Protein AF-A0A8W8LRB5-F1 (afdb_monomer_lite)

Radius of gyration: 34.68 Å; chains: 1; bounding box: 62×45×110 Å

Organism: Magallana gigas (NCBI:txid29159)

pLDDT: mean 78.82, std 18.89, range [32.97, 95.56]

Structure (mmCIF, N/CA/C/O backbone):
data_AF-A0A8W8LRB5-F1
#
_entry.id   AF-A0A8W8LRB5-F1
#
loop_
_atom_site.group_PDB
_atom_site.id
_atom_site.type_symbol
_atom_site.label_atom_id
_atom_site.label_alt_id
_atom_site.label_comp_id
_atom_site.label_asym_id
_atom_site.label_entity_id
_atom_site.labe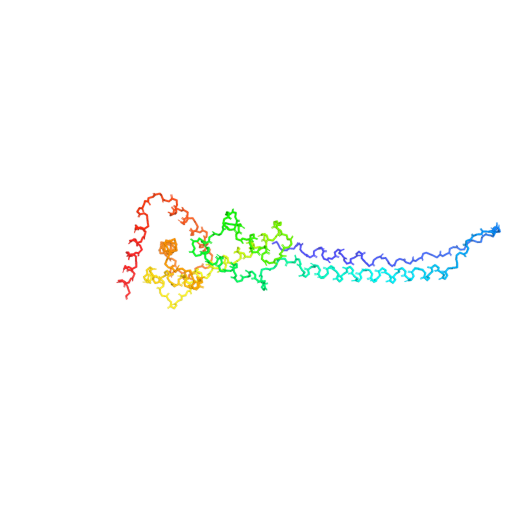l_seq_id
_atom_site.pdbx_PDB_ins_code
_atom_site.Cartn_x
_atom_site.Cartn_y
_atom_site.Cartn_z
_atom_site.occupancy
_atom_site.B_iso_or_equiv
_atom_site.auth_seq_id
_atom_site.auth_comp_id
_atom_site.auth_asym_id
_atom_site.auth_atom_id
_atom_site.pdbx_PDB_model_num
ATOM 1 N N . MET A 1 1 ? -19.473 21.436 -24.395 1.00 43.41 1 MET A N 1
ATOM 2 C CA . MET A 1 1 ? -18.496 22.031 -25.327 1.00 43.41 1 MET A CA 1
ATOM 3 C C . MET A 1 1 ? -17.701 20.884 -25.917 1.00 43.41 1 MET A C 1
ATOM 5 O O . MET A 1 1 ? -16.610 20.579 -25.467 1.00 43.41 1 MET A O 1
ATOM 9 N N . GLU A 1 2 ? -18.337 20.185 -26.848 1.00 44.69 2 GLU A N 1
ATOM 10 C CA . GLU A 1 2 ? -17.724 19.220 -27.755 1.00 44.69 2 GLU A CA 1
ATOM 11 C C . GLU A 1 2 ? -17.827 19.893 -29.119 1.00 44.69 2 GLU A C 1
ATOM 13 O O . GLU A 1 2 ? -18.948 20.187 -29.524 1.00 44.69 2 GLU A O 1
ATOM 18 N N . ASN A 1 3 ? -16.695 20.274 -29.716 1.00 42.50 3 ASN A N 1
ATOM 19 C CA . ASN A 1 3 ? -16.506 20.589 -31.142 1.00 42.50 3 ASN A CA 1
ATOM 20 C C . ASN A 1 3 ? -15.159 21.301 -31.324 1.00 42.50 3 ASN A C 1
ATOM 22 O O . ASN A 1 3 ? -15.134 22.488 -31.610 1.00 42.50 3 ASN A O 1
ATOM 26 N N . ASP A 1 4 ? -14.045 20.591 -31.131 1.00 43.41 4 ASP A N 1
ATOM 27 C CA . ASP A 1 4 ? -12.733 21.132 -31.540 1.00 43.41 4 ASP A CA 1
ATOM 28 C C . ASP A 1 4 ? -11.721 20.066 -31.992 1.00 43.41 4 ASP A C 1
ATOM 30 O O . ASP A 1 4 ? -10.558 20.361 -32.224 1.00 43.41 4 ASP A O 1
ATOM 34 N N . PHE A 1 5 ? -12.147 18.807 -32.166 1.00 40.06 5 PHE A N 1
ATOM 35 C CA . PHE A 1 5 ? -11.243 17.722 -32.584 1.00 40.06 5 PHE A CA 1
ATOM 36 C C . PHE A 1 5 ? -11.480 17.228 -34.022 1.00 40.06 5 PHE A C 1
ATOM 38 O O . PHE A 1 5 ? -10.804 16.316 -34.486 1.00 40.06 5 PHE A O 1
ATOM 45 N N . LEU A 1 6 ? -12.438 17.821 -34.743 1.00 42.53 6 LEU A N 1
ATOM 46 C CA . LEU A 1 6 ? -12.778 17.449 -36.125 1.00 42.53 6 LEU A CA 1
ATOM 47 C C . LEU A 1 6 ? -12.304 18.463 -37.181 1.00 42.53 6 LEU A C 1
ATOM 49 O O . LEU A 1 6 ? -12.386 18.157 -38.367 1.00 42.53 6 LEU A O 1
ATOM 53 N N . ALA A 1 7 ? -11.773 19.624 -36.783 1.00 46.00 7 ALA A N 1
ATOM 54 C CA . ALA A 1 7 ? -11.296 20.641 -37.726 1.00 46.00 7 ALA A CA 1
ATOM 55 C C . ALA A 1 7 ? -9.871 20.357 -38.252 1.00 46.00 7 ALA A C 1
ATOM 57 O O . ALA A 1 7 ? -9.619 20.509 -39.446 1.00 46.00 7 ALA A O 1
ATOM 58 N N . ASP A 1 8 ? -8.968 19.834 -37.417 1.00 42.78 8 ASP A N 1
ATOM 59 C CA . ASP A 1 8 ? -7.567 19.594 -37.818 1.00 42.78 8 ASP A CA 1
ATOM 60 C C . ASP A 1 8 ? -7.382 18.385 -38.748 1.00 42.78 8 ASP A C 1
ATOM 62 O O . ASP A 1 8 ? -6.397 18.292 -39.485 1.00 42.78 8 ASP A O 1
ATOM 66 N N . SER A 1 9 ? -8.345 17.459 -38.773 1.00 45.88 9 SER A N 1
ATOM 67 C CA . SER A 1 9 ? -8.258 16.269 -39.627 1.00 45.88 9 SER A CA 1
ATOM 68 C C . SER A 1 9 ? -8.674 16.522 -41.081 1.00 45.88 9 SER A C 1
ATOM 70 O O . SER A 1 9 ? -8.364 15.689 -41.933 1.00 45.88 9 SER A O 1
ATOM 72 N N . GLN A 1 10 ? -9.353 17.635 -41.386 1.00 41.84 10 GLN A N 1
ATOM 73 C CA . GLN A 1 10 ? -9.750 17.974 -42.761 1.00 41.84 10 GLN A CA 1
ATOM 74 C C . GLN A 1 10 ? -8.753 18.903 -43.469 1.00 41.84 10 GLN A C 1
ATOM 76 O O . GLN A 1 10 ? -8.678 18.884 -44.693 1.00 41.84 10 GLN A O 1
ATOM 81 N N . GLN A 1 11 ? -7.901 19.627 -42.735 1.00 44.03 11 GLN A N 1
ATOM 82 C CA . GLN A 1 11 ? -6.896 20.514 -43.341 1.00 44.03 11 GLN A CA 1
ATOM 83 C C . GLN A 1 11 ? -5.671 19.785 -43.920 1.00 44.03 11 GLN A C 1
ATOM 85 O O . GLN A 1 11 ? -4.991 20.316 -44.794 1.00 44.03 11 GLN A O 1
ATOM 90 N N . SER A 1 12 ? -5.393 18.550 -43.488 1.00 43.41 12 SER A N 1
ATOM 91 C CA . SER A 1 12 ? -4.209 17.802 -43.951 1.00 43.41 12 SER A CA 1
ATOM 92 C C . SER A 1 12 ? -4.434 16.975 -45.227 1.00 43.41 12 SER A C 1
ATOM 94 O O . SER A 1 12 ? -3.463 16.501 -45.814 1.00 43.41 12 SER A O 1
ATOM 96 N N . GLN A 1 13 ? -5.680 16.810 -45.694 1.00 44.12 13 GLN A N 1
ATOM 97 C CA . GLN A 1 13 ? -5.979 16.095 -46.948 1.00 44.12 13 GLN A CA 1
ATOM 98 C C . GLN A 1 13 ? -6.069 17.006 -48.185 1.00 44.12 13 GLN A C 1
ATOM 100 O O . GLN A 1 13 ? -5.888 16.522 -49.303 1.00 44.12 13 GLN A O 1
ATOM 105 N N . GLU A 1 14 ? -6.262 18.318 -48.020 1.00 44.06 14 GLU A N 1
ATOM 106 C CA . GLU A 1 14 ? -6.299 19.254 -49.157 1.00 44.06 14 GLU A CA 1
ATOM 107 C C . GLU A 1 14 ? -4.903 19.651 -49.670 1.00 44.06 14 GLU A C 1
ATOM 109 O O . GLU A 1 14 ? -4.749 19.983 -50.844 1.00 44.06 14 GLU A O 1
ATOM 114 N N . LEU A 1 15 ? -3.858 19.528 -48.844 1.00 41.97 15 LEU A N 1
ATOM 115 C CA . LEU A 1 15 ? -2.484 19.927 -49.191 1.00 41.97 15 LEU A CA 1
ATOM 116 C C . LEU A 1 15 ? -1.758 18.977 -50.161 1.00 41.97 15 LEU A C 1
ATOM 118 O O . LEU A 1 15 ? -0.736 19.357 -50.721 1.00 41.97 15 LEU A O 1
ATOM 122 N N . PHE A 1 16 ? -2.290 17.774 -50.405 1.00 43.28 16 PHE A N 1
ATOM 123 C CA . PHE A 1 16 ? -1.671 16.777 -51.295 1.00 43.28 16 PHE A CA 1
ATOM 124 C C . PHE A 1 16 ? -2.448 16.508 -52.594 1.00 43.28 16 PHE A C 1
ATOM 126 O O . PHE A 1 16 ? -2.050 15.641 -53.369 1.00 43.28 16 PHE A O 1
ATOM 133 N N . SER A 1 17 ? -3.521 17.258 -52.874 1.00 44.88 17 SER A N 1
ATOM 134 C CA . SER A 1 17 ? -4.357 17.046 -54.073 1.00 44.88 17 SER A CA 1
ATOM 135 C C . SER A 1 17 ? -4.262 18.160 -55.128 1.00 44.88 17 SER A C 1
ATOM 137 O O . SER A 1 17 ? -5.001 18.125 -56.109 1.00 44.88 17 SER A O 1
ATOM 139 N N . GLN A 1 18 ? -3.363 19.143 -54.973 1.00 44.12 18 GLN A N 1
ATOM 140 C CA . GLN A 1 18 ? -3.302 20.329 -55.850 1.00 44.12 18 GLN A CA 1
ATOM 141 C C . GLN A 1 18 ? -1.996 20.544 -56.637 1.00 44.12 18 GLN A C 1
ATOM 143 O O . GLN A 1 18 ? -1.785 21.624 -57.183 1.00 44.12 18 GLN A O 1
ATOM 148 N N . GLU A 1 19 ? -1.174 19.510 -56.817 1.00 43.25 19 GLU A N 1
ATOM 149 C CA . GLU A 1 19 ? -0.014 19.545 -57.729 1.00 43.25 19 GLU A CA 1
ATOM 150 C C . GLU A 1 19 ? -0.168 18.570 -58.905 1.00 43.25 19 GLU A C 1
ATOM 152 O O . GLU A 1 19 ? 0.703 17.779 -59.243 1.00 43.25 19 GLU A O 1
ATOM 157 N N . ALA A 1 20 ? -1.310 18.662 -59.584 1.00 46.75 20 ALA A N 1
ATOM 158 C CA . ALA A 1 20 ? -1.465 18.199 -60.959 1.00 46.75 20 ALA A CA 1
ATOM 159 C C . ALA A 1 20 ? -1.817 19.400 -61.848 1.00 46.75 20 ALA A C 1
ATOM 161 O O . ALA A 1 20 ? -2.889 19.463 -62.448 1.00 46.75 20 ALA A O 1
ATOM 162 N N . ARG A 1 21 ? -0.934 20.407 -61.900 1.00 38.75 21 ARG A N 1
ATOM 163 C CA . ARG A 1 21 ? -1.018 21.457 -62.924 1.00 38.75 21 ARG A CA 1
ATOM 164 C C . ARG A 1 21 ? -0.154 21.067 -64.113 1.00 38.75 21 ARG A C 1
ATOM 166 O O . ARG A 1 21 ? 1.056 20.905 -64.001 1.00 38.75 21 ARG A O 1
ATOM 173 N N . ALA A 1 22 ? -0.842 20.897 -65.237 1.00 42.91 22 ALA A N 1
ATOM 174 C CA . ALA A 1 22 ? -0.294 20.628 -66.552 1.00 42.91 22 ALA A CA 1
ATOM 175 C C . ALA A 1 22 ? 0.870 21.571 -66.895 1.00 42.91 22 ALA A C 1
ATOM 177 O O . ALA A 1 22 ? 0.793 22.784 -66.692 1.00 42.91 22 ALA A O 1
ATOM 178 N N . LEU A 1 23 ? 1.929 20.979 -67.445 1.00 42.28 23 LEU A N 1
ATOM 179 C CA . LEU A 1 23 ? 3.058 21.675 -68.055 1.00 42.28 23 LEU A CA 1
ATOM 180 C C . LEU A 1 23 ? 2.559 22.649 -69.144 1.00 42.28 23 LEU A C 1
ATOM 182 O O . LEU A 1 23 ? 1.720 22.252 -69.959 1.00 42.28 23 LEU A O 1
ATOM 186 N N . PRO A 1 24 ? 3.060 23.897 -69.208 1.00 45.00 24 PRO A N 1
ATOM 187 C CA . PRO A 1 24 ? 2.764 24.798 -70.318 1.00 45.00 24 PRO A CA 1
ATOM 188 C C . PRO A 1 24 ? 3.442 24.310 -71.616 1.00 45.00 24 PRO A C 1
ATOM 190 O O . PRO A 1 24 ? 4.497 23.671 -71.557 1.00 45.00 24 PRO A O 1
ATOM 193 N N . PRO A 1 25 ? 2.856 24.584 -72.798 1.00 39.75 25 PRO A N 1
ATOM 194 C CA . PRO A 1 25 ? 3.355 24.061 -74.064 1.00 39.75 25 PRO A CA 1
ATOM 195 C C . PRO A 1 25 ? 4.653 24.761 -74.488 1.00 39.75 25 PRO A C 1
ATOM 197 O O . PRO A 1 25 ? 4.816 25.968 -74.310 1.00 39.75 25 PRO A O 1
ATOM 200 N N . LEU A 1 26 ? 5.558 23.983 -75.087 1.00 33.62 26 LEU A N 1
ATOM 201 C CA . LEU A 1 26 ? 6.787 24.460 -75.718 1.00 33.62 26 LEU A CA 1
ATOM 202 C C . LEU A 1 26 ? 6.465 25.475 -76.824 1.00 33.62 26 LEU A C 1
ATOM 204 O O . LEU A 1 26 ? 5.921 25.115 -77.869 1.00 33.62 26 LEU A O 1
ATOM 208 N N . ALA A 1 27 ? 6.854 26.732 -76.613 1.00 34.69 27 ALA A N 1
ATOM 209 C CA . ALA A 1 27 ? 6.994 27.690 -77.696 1.00 34.69 27 ALA A CA 1
ATOM 210 C C . ALA A 1 27 ? 8.263 27.349 -78.489 1.00 34.69 27 ALA A C 1
ATOM 212 O O . ALA A 1 27 ? 9.371 27.340 -77.952 1.00 34.69 27 ALA A O 1
ATOM 213 N N . ALA A 1 28 ? 8.079 27.047 -79.770 1.00 42.38 28 ALA A N 1
ATOM 214 C CA . ALA A 1 28 ? 9.156 26.985 -80.738 1.00 42.38 28 ALA A CA 1
ATOM 215 C C . ALA A 1 28 ? 9.759 28.384 -80.921 1.00 42.38 28 ALA A C 1
ATOM 217 O O . ALA A 1 28 ? 9.026 29.325 -81.212 1.00 42.38 28 ALA A O 1
ATOM 218 N N . SER A 1 29 ? 11.082 28.487 -80.816 1.00 34.22 29 SER A N 1
ATOM 219 C CA . SER A 1 29 ? 11.860 29.448 -81.594 1.00 34.22 29 SER A CA 1
ATOM 220 C C . SER A 1 29 ? 13.250 28.886 -81.848 1.00 34.22 29 SER A C 1
ATOM 222 O O . SER A 1 29 ? 14.028 28.603 -80.941 1.00 34.22 29 SER A O 1
ATOM 224 N N . THR A 1 30 ? 13.491 28.687 -83.134 1.00 38.88 30 THR A N 1
ATOM 225 C CA . THR A 1 30 ? 14.759 28.454 -83.809 1.00 38.88 30 THR A CA 1
ATOM 226 C C . THR A 1 30 ? 15.759 29.557 -83.474 1.00 38.88 30 THR A C 1
ATOM 228 O O . THR A 1 30 ? 15.427 30.721 -83.649 1.00 38.88 30 THR A O 1
ATOM 231 N N . GLU A 1 31 ? 16.991 29.200 -83.114 1.00 32.97 31 GLU A N 1
ATOM 232 C CA . GLU A 1 31 ? 18.180 29.851 -83.673 1.00 32.97 31 GLU A CA 1
ATOM 233 C C . GLU A 1 31 ? 19.416 28.956 -83.512 1.00 32.97 31 GLU A C 1
ATOM 235 O O . GLU A 1 31 ? 19.688 28.369 -82.466 1.00 32.97 31 GLU A O 1
ATOM 240 N N . VAL A 1 32 ? 20.105 28.793 -84.637 1.00 42.78 32 VAL A N 1
ATOM 241 C CA . VAL A 1 32 ? 21.273 27.948 -84.860 1.00 42.78 32 VAL A CA 1
ATOM 242 C C . VAL A 1 32 ? 22.500 28.847 -84.836 1.00 42.78 32 VAL A C 1
ATOM 244 O O . VAL A 1 32 ? 22.578 29.744 -85.663 1.00 42.78 32 VAL A O 1
ATOM 247 N N . THR A 1 33 ? 23.478 28.541 -83.985 1.00 34.72 33 THR A N 1
ATOM 248 C CA . THR A 1 33 ? 24.905 28.913 -84.137 1.00 34.72 33 THR A CA 1
ATOM 249 C C . THR A 1 33 ? 25.687 28.054 -83.137 1.00 34.72 33 THR A C 1
ATOM 251 O O . THR A 1 33 ? 25.507 28.188 -81.936 1.00 34.72 33 THR A O 1
ATOM 254 N N . SER A 1 34 ? 26.263 26.923 -83.545 1.00 40.19 34 SER A N 1
ATOM 255 C CA . SER A 1 34 ? 27.583 26.739 -84.169 1.00 40.19 34 SER A CA 1
ATOM 256 C C . SER A 1 34 ? 28.770 26.851 -83.192 1.00 40.19 34 SER A C 1
ATOM 258 O O . SER A 1 34 ? 29.193 27.946 -82.847 1.00 40.19 34 SER A O 1
ATOM 260 N N . VAL A 1 35 ? 29.341 25.671 -82.908 1.00 44.50 35 VAL A N 1
ATOM 261 C CA . VAL A 1 35 ? 30.751 25.367 -82.583 1.00 44.50 35 VAL A CA 1
ATOM 262 C C . VAL A 1 35 ? 31.286 25.834 -81.220 1.00 44.50 35 VAL A C 1
ATOM 264 O O . VAL A 1 35 ? 31.654 26.984 -81.056 1.00 44.50 35 VAL A O 1
ATOM 267 N N . ASP A 1 36 ? 31.486 24.885 -80.296 1.00 34.97 36 ASP A N 1
ATOM 268 C CA . ASP A 1 36 ? 32.858 24.456 -79.990 1.00 34.97 36 ASP A CA 1
ATOM 269 C C . ASP A 1 36 ? 32.914 23.057 -79.356 1.00 34.97 36 ASP A C 1
ATOM 271 O O . ASP A 1 36 ? 32.184 22.722 -78.423 1.00 34.97 36 ASP A O 1
ATOM 275 N N . LYS A 1 37 ? 33.770 22.202 -79.921 1.00 50.31 37 LYS A N 1
ATOM 276 C CA . LYS A 1 37 ? 34.083 20.866 -79.406 1.00 50.31 37 LYS A CA 1
ATOM 277 C C . LYS A 1 37 ? 35.315 21.005 -78.529 1.00 50.31 37 LYS A C 1
ATOM 279 O O . LYS A 1 37 ? 36.398 21.165 -79.073 1.00 50.31 37 LYS A O 1
ATOM 284 N N . THR A 1 38 ? 35.188 20.833 -77.217 1.00 45.09 38 THR A N 1
ATOM 285 C CA . THR A 1 38 ? 36.195 20.119 -76.411 1.00 45.09 38 THR A CA 1
ATOM 286 C C . THR A 1 38 ? 35.705 19.882 -74.978 1.00 45.09 38 THR A C 1
ATOM 288 O O . THR A 1 38 ? 35.240 20.792 -74.308 1.00 45.09 38 THR A O 1
ATOM 291 N N . ALA A 1 39 ? 35.894 18.635 -74.531 1.00 48.94 39 ALA A N 1
ATOM 292 C CA . ALA A 1 39 ? 35.781 18.112 -73.166 1.00 48.94 39 ALA A CA 1
ATOM 293 C C . ALA A 1 39 ? 34.372 17.940 -72.545 1.00 48.94 39 ALA A C 1
ATOM 295 O O . ALA A 1 39 ? 33.604 18.876 -72.386 1.00 48.94 39 ALA A O 1
ATOM 296 N N . ALA A 1 40 ? 34.125 16.703 -72.084 1.00 50.56 40 ALA A N 1
ATOM 297 C CA . ALA A 1 40 ? 33.069 16.266 -71.159 1.00 50.56 40 ALA A CA 1
ATOM 298 C C . ALA A 1 40 ? 31.757 15.701 -71.743 1.00 50.56 40 ALA A C 1
ATOM 300 O O . ALA A 1 40 ? 30.674 15.991 -71.248 1.00 50.56 40 ALA A O 1
ATOM 301 N N . SER A 1 41 ? 31.834 14.752 -72.682 1.00 48.84 41 SER A N 1
ATOM 302 C CA . SER A 1 41 ? 30.828 13.676 -72.700 1.00 48.84 41 SER A CA 1
ATOM 303 C C . SER A 1 41 ? 31.293 12.577 -71.744 1.00 48.84 41 SER A C 1
ATOM 305 O O . SER A 1 41 ? 31.901 11.591 -72.153 1.00 48.84 41 SER A O 1
ATOM 307 N N . ARG A 1 42 ? 31.059 12.763 -70.436 1.00 57.50 42 ARG A N 1
ATOM 308 C CA . ARG A 1 42 ? 30.870 11.587 -69.576 1.00 57.50 42 ARG A CA 1
ATOM 309 C C . ARG A 1 42 ? 29.692 10.842 -70.187 1.00 57.50 42 ARG A C 1
ATOM 311 O O . ARG A 1 42 ? 28.638 11.446 -70.389 1.00 57.50 42 ARG A O 1
ATOM 318 N N . ASN A 1 43 ? 29.901 9.585 -70.557 1.00 74.56 43 ASN A N 1
ATOM 319 C CA . ASN A 1 43 ? 28.856 8.774 -71.154 1.00 74.56 43 ASN A CA 1
ATOM 320 C C . ASN A 1 43 ? 27.673 8.768 -70.178 1.00 74.56 43 ASN A C 1
ATOM 322 O O . ASN A 1 43 ? 27.818 8.376 -69.022 1.00 74.56 43 ASN A O 1
ATOM 326 N N . VAL A 1 44 ? 26.522 9.279 -70.610 1.00 75.06 44 VAL A N 1
ATOM 327 C CA . VAL A 1 44 ? 25.325 9.431 -69.766 1.00 75.06 44 VAL A CA 1
ATOM 328 C C . VAL A 1 44 ? 24.936 8.089 -69.129 1.00 75.06 44 VAL A C 1
ATOM 330 O O . VAL A 1 44 ? 24.435 8.052 -68.007 1.00 75.06 44 VAL A O 1
ATOM 333 N N . MET A 1 45 ? 25.252 6.982 -69.806 1.00 76.69 45 MET A N 1
ATOM 334 C CA . MET A 1 45 ? 25.066 5.623 -69.297 1.00 76.69 45 MET A CA 1
ATOM 335 C C . MET A 1 45 ? 25.962 5.283 -68.099 1.00 76.69 45 MET A C 1
ATOM 337 O O . MET A 1 45 ? 25.515 4.578 -67.194 1.00 76.69 45 MET A O 1
ATOM 341 N N . ASP A 1 46 ? 27.187 5.807 -68.046 1.00 82.50 46 ASP A N 1
ATOM 342 C CA . ASP A 1 46 ? 28.101 5.594 -66.917 1.00 82.50 46 ASP A CA 1
ATOM 343 C C . ASP A 1 46 ? 27.584 6.331 -65.678 1.00 82.50 46 ASP A C 1
ATOM 345 O O . ASP A 1 46 ? 27.529 5.759 -64.591 1.00 82.50 46 ASP A O 1
ATOM 349 N N . VAL A 1 47 ? 27.091 7.561 -65.865 1.00 86.38 47 VAL A N 1
ATOM 350 C CA . VAL A 1 47 ? 26.480 8.366 -64.794 1.00 86.38 47 VAL A CA 1
ATOM 351 C C . VAL A 1 47 ? 25.200 7.707 -64.268 1.00 86.38 47 VAL A C 1
ATOM 353 O O . VAL A 1 47 ? 25.000 7.618 -63.061 1.00 86.38 47 VAL A O 1
ATOM 356 N N . LEU A 1 48 ? 24.341 7.185 -65.149 1.00 83.00 48 LEU A N 1
ATOM 357 C CA . LEU A 1 48 ? 23.133 6.456 -64.737 1.00 83.00 48 LEU A CA 1
ATOM 358 C C . LEU A 1 48 ? 23.465 5.181 -63.950 1.00 83.00 48 LEU A C 1
ATOM 360 O O . LEU A 1 48 ? 22.789 4.864 -62.972 1.00 83.00 48 LEU A O 1
ATOM 364 N N . THR A 1 49 ? 24.517 4.467 -64.347 1.00 88.31 49 THR A N 1
ATOM 365 C CA . THR A 1 49 ? 24.969 3.257 -63.647 1.00 88.31 49 THR A CA 1
ATOM 366 C C . THR A 1 49 ? 25.540 3.590 -62.267 1.00 88.31 49 THR A C 1
ATOM 368 O O . THR A 1 49 ? 25.275 2.878 -61.297 1.00 88.31 49 THR A O 1
ATOM 371 N N . GLU A 1 50 ? 26.281 4.693 -62.153 1.00 90.44 50 GLU A N 1
ATOM 372 C CA . GLU A 1 50 ? 26.792 5.212 -60.883 1.00 90.44 50 GLU A CA 1
ATOM 373 C C . GLU A 1 50 ? 25.644 5.584 -59.933 1.00 90.44 50 GLU A C 1
ATOM 375 O O . GLU A 1 50 ? 25.597 5.084 -58.808 1.00 90.44 50 GLU A O 1
ATOM 380 N N . ILE A 1 51 ? 24.638 6.319 -60.424 1.00 89.94 51 ILE A N 1
ATOM 381 C CA . ILE A 1 51 ? 23.442 6.688 -59.649 1.00 89.94 51 ILE A CA 1
ATOM 382 C C . ILE A 1 51 ? 22.681 5.447 -59.161 1.00 89.94 51 ILE A C 1
ATOM 384 O O . ILE A 1 51 ? 22.275 5.382 -58.000 1.00 89.94 51 ILE A O 1
ATOM 388 N N . LEU A 1 52 ? 22.487 4.433 -60.011 1.00 90.19 52 LEU A N 1
ATOM 389 C CA . LEU A 1 52 ? 21.793 3.201 -59.614 1.00 90.19 52 LEU A CA 1
ATOM 390 C C . LEU A 1 52 ? 22.566 2.424 -58.537 1.00 90.19 52 LEU A C 1
ATOM 392 O O . LEU A 1 52 ? 21.962 1.881 -57.606 1.00 90.19 52 LEU A O 1
ATOM 396 N N . ASN A 1 53 ? 23.896 2.401 -58.626 1.00 91.88 53 ASN A N 1
ATOM 397 C CA . ASN A 1 53 ? 24.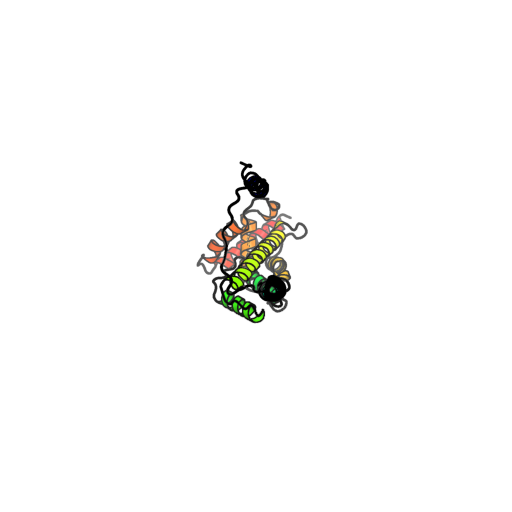748 1.769 -57.622 1.00 91.88 53 ASN A CA 1
ATOM 398 C C . ASN A 1 53 ? 24.726 2.525 -56.287 1.00 91.88 53 ASN A C 1
ATOM 400 O O . ASN A 1 53 ? 24.671 1.892 -55.230 1.00 91.88 53 ASN A O 1
ATOM 404 N N . GLU A 1 54 ? 24.721 3.856 -56.313 1.00 92.56 54 GLU A N 1
ATOM 405 C CA . GLU A 1 54 ? 24.564 4.679 -55.111 1.00 92.56 54 GLU A CA 1
ATOM 406 C C . GLU A 1 54 ? 23.188 4.493 -54.473 1.00 92.56 54 GLU A C 1
ATOM 408 O O . GLU A 1 54 ? 23.098 4.269 -53.267 1.00 92.56 54 GLU A O 1
ATOM 413 N N . GLN A 1 55 ? 22.114 4.470 -55.267 1.00 90.00 55 GLN A N 1
ATOM 414 C CA . GLN A 1 55 ? 20.771 4.191 -54.756 1.00 90.00 55 GLN A CA 1
ATOM 415 C C . GLN A 1 55 ? 20.678 2.812 -54.102 1.00 90.00 55 GLN A C 1
ATOM 417 O O . GLN A 1 55 ? 20.025 2.663 -53.067 1.00 90.00 55 GLN A O 1
ATOM 422 N N . LYS A 1 56 ? 21.337 1.799 -54.673 1.00 91.69 56 LYS A N 1
ATOM 423 C CA . LYS A 1 56 ? 21.405 0.466 -54.068 1.00 91.69 56 LYS A CA 1
ATOM 424 C C . LYS A 1 56 ? 22.152 0.496 -52.732 1.00 91.69 56 LYS A C 1
ATOM 426 O O . LYS A 1 56 ? 21.632 -0.028 -51.749 1.00 91.69 56 LYS A O 1
ATOM 431 N N . LYS A 1 57 ? 23.311 1.160 -52.667 1.00 92.88 57 LYS A N 1
ATOM 432 C CA . LYS A 1 57 ? 24.083 1.315 -51.421 1.00 92.88 57 LYS A CA 1
ATOM 433 C C . LYS A 1 57 ? 23.296 2.055 -50.341 1.00 92.88 57 LYS A C 1
ATOM 435 O O . LYS A 1 57 ? 23.245 1.582 -49.212 1.00 92.88 57 LYS A O 1
ATOM 440 N N . LEU A 1 58 ? 22.620 3.148 -50.694 1.00 92.19 58 LEU A N 1
ATOM 441 C CA . LEU A 1 58 ? 21.788 3.913 -49.763 1.00 92.19 58 LEU A CA 1
ATOM 442 C C . LEU A 1 58 ? 20.627 3.075 -49.220 1.00 92.19 58 LEU A C 1
ATOM 444 O O . LEU A 1 58 ? 20.339 3.124 -48.029 1.00 92.19 58 LEU A O 1
ATOM 448 N N . ARG A 1 59 ? 19.979 2.257 -50.060 1.00 89.56 59 ARG A N 1
ATOM 449 C CA . ARG A 1 59 ? 18.922 1.336 -49.605 1.00 89.56 59 ARG A CA 1
ATOM 450 C C . ARG A 1 59 ? 19.459 0.279 -48.639 1.00 89.56 59 ARG A C 1
ATOM 452 O O . ARG A 1 59 ? 18.809 -0.001 -47.636 1.00 89.56 59 ARG A O 1
ATOM 459 N N . GLU A 1 60 ? 20.635 -0.284 -48.910 1.00 91.12 60 GLU A N 1
ATOM 460 C CA . GLU A 1 60 ? 21.293 -1.247 -48.017 1.00 91.12 60 GLU A CA 1
ATOM 461 C C . GLU A 1 60 ? 21.735 -0.605 -46.691 1.00 91.12 60 GLU A C 1
ATOM 463 O O . GLU A 1 60 ? 21.635 -1.229 -45.634 1.00 91.12 60 GLU A O 1
ATOM 468 N N . GLU A 1 61 ? 22.193 0.645 -46.724 1.00 90.94 61 GLU A N 1
ATOM 469 C CA . GLU A 1 61 ? 22.602 1.397 -45.539 1.00 90.94 61 GLU A CA 1
ATOM 470 C C . GLU A 1 61 ? 21.402 1.808 -44.680 1.00 90.94 61 GLU A C 1
ATOM 472 O O . GLU A 1 61 ? 21.422 1.589 -43.471 1.00 90.94 61 GLU A O 1
ATOM 477 N N . ILE A 1 62 ? 20.309 2.274 -45.296 1.00 87.25 62 ILE A N 1
ATOM 478 C CA . ILE A 1 62 ? 19.029 2.518 -44.613 1.00 87.25 62 ILE A CA 1
ATOM 479 C C . ILE A 1 62 ? 18.511 1.227 -43.976 1.00 87.25 62 ILE A C 1
ATOM 481 O O . ILE A 1 62 ? 18.079 1.245 -42.826 1.00 87.25 62 ILE A O 1
ATOM 485 N N . TYR A 1 63 ? 18.586 0.095 -44.681 1.00 86.31 63 TYR A N 1
ATOM 486 C CA . TYR A 1 63 ? 18.176 -1.195 -44.127 1.00 86.31 63 TYR A CA 1
ATOM 487 C C . TYR A 1 63 ? 19.019 -1.582 -42.900 1.00 86.31 63 TYR A C 1
ATOM 489 O O . TYR A 1 63 ? 18.469 -1.920 -41.855 1.00 86.31 63 TYR A O 1
ATOM 497 N N . LYS A 1 64 ? 20.351 -1.459 -42.975 1.00 86.19 64 LYS A N 1
ATOM 498 C CA . LYS A 1 64 ? 21.254 -1.728 -41.840 1.00 86.19 64 LYS A CA 1
ATOM 499 C C . LYS A 1 64 ? 21.013 -0.784 -40.662 1.00 86.19 64 LYS A C 1
ATOM 501 O O . LYS A 1 64 ? 21.016 -1.233 -39.515 1.00 86.19 64 LYS A O 1
ATOM 506 N N . LEU A 1 65 ? 20.797 0.502 -40.929 1.00 81.50 65 LEU A N 1
ATOM 507 C CA . LEU A 1 65 ? 20.463 1.497 -39.912 1.00 81.50 65 LEU A CA 1
ATOM 508 C C . LEU A 1 65 ? 19.118 1.186 -39.253 1.00 81.50 65 LEU A C 1
ATOM 510 O O . LEU A 1 65 ? 19.046 1.224 -38.030 1.00 81.50 65 LEU A O 1
ATOM 514 N N . ASN A 1 66 ? 18.098 0.792 -40.018 1.00 73.12 66 ASN A N 1
ATOM 515 C CA . ASN A 1 66 ? 16.799 0.394 -39.474 1.00 73.12 66 ASN A CA 1
ATOM 516 C C . ASN A 1 66 ? 16.898 -0.879 -38.627 1.00 73.12 66 ASN A C 1
ATOM 518 O O . ASN A 1 66 ? 16.416 -0.879 -37.499 1.00 73.12 66 ASN A O 1
ATOM 522 N N . CYS A 1 67 ? 17.607 -1.919 -39.080 1.00 69.69 67 CYS A N 1
ATOM 523 C CA . CYS A 1 67 ? 17.822 -3.121 -38.268 1.00 69.69 67 CYS A CA 1
ATOM 524 C C . CYS A 1 67 ? 18.599 -2.818 -36.974 1.00 69.69 67 CYS A C 1
ATOM 526 O O . CYS A 1 67 ? 18.312 -3.387 -35.923 1.00 69.69 67 CYS A O 1
ATOM 528 N N . THR A 1 68 ? 19.568 -1.899 -37.028 1.00 69.62 68 THR A N 1
ATOM 529 C CA . THR A 1 68 ? 20.334 -1.459 -35.850 1.00 69.62 68 THR A CA 1
ATOM 530 C C . THR A 1 68 ? 19.467 -0.623 -34.912 1.00 69.62 68 THR A C 1
ATOM 532 O O . THR A 1 68 ? 19.545 -0.775 -33.693 1.00 69.62 68 THR A O 1
ATOM 535 N N . LEU A 1 69 ? 18.609 0.238 -35.462 1.00 66.69 69 LEU A N 1
ATOM 536 C CA . LEU A 1 69 ? 17.671 1.053 -34.706 1.00 66.69 69 LEU A CA 1
ATOM 537 C C . LEU A 1 69 ? 16.645 0.171 -33.993 1.00 66.69 69 LEU A C 1
ATOM 539 O O . LEU A 1 69 ? 16.493 0.322 -32.786 1.00 66.69 69 LEU A O 1
ATOM 543 N N . GLU A 1 70 ? 16.026 -0.783 -34.685 1.00 59.25 70 GLU A N 1
ATOM 544 C CA . GLU A 1 70 ? 15.060 -1.734 -34.121 1.00 59.25 70 GLU A CA 1
ATOM 545 C C . GLU A 1 70 ? 15.695 -2.630 -33.053 1.00 59.25 70 GLU A C 1
ATOM 547 O O . GLU A 1 70 ? 15.156 -2.751 -31.951 1.00 59.25 70 GLU A O 1
ATOM 552 N N . ALA A 1 71 ? 16.889 -3.175 -33.313 1.00 56.41 71 ALA A N 1
ATOM 553 C CA . ALA A 1 71 ? 17.639 -3.940 -32.318 1.00 56.41 71 ALA A CA 1
ATOM 554 C C . ALA A 1 71 ? 17.998 -3.082 -31.091 1.00 56.41 71 ALA A C 1
ATOM 556 O O . ALA A 1 71 ? 17.898 -3.541 -29.952 1.00 56.41 71 ALA A O 1
ATOM 557 N N . SER A 1 72 ? 18.352 -1.809 -31.301 1.00 56.47 72 SER A N 1
ATOM 558 C CA . SER A 1 72 ? 18.671 -0.880 -30.216 1.00 56.47 72 SER A CA 1
ATOM 559 C C . SER A 1 72 ? 17.436 -0.404 -29.445 1.00 56.47 72 SER A C 1
ATOM 561 O O . SER A 1 72 ? 17.528 -0.199 -28.240 1.00 56.47 72 SER A O 1
ATOM 563 N N . GLN A 1 73 ? 16.281 -0.248 -30.096 1.00 53.22 73 GLN A N 1
ATOM 564 C CA . GLN A 1 73 ? 15.019 0.143 -29.464 1.00 53.22 73 GLN A CA 1
ATOM 565 C C . GLN A 1 73 ? 14.436 -1.011 -28.643 1.00 53.22 73 GLN A C 1
ATOM 567 O O . GLN A 1 73 ? 14.015 -0.790 -27.506 1.00 53.22 73 GLN A O 1
ATOM 572 N N . ALA A 1 74 ? 14.515 -2.245 -29.154 1.00 50.16 74 ALA A N 1
ATOM 573 C CA . ALA A 1 74 ? 14.171 -3.457 -28.413 1.00 50.16 74 ALA A CA 1
ATOM 574 C C . ALA A 1 74 ? 15.064 -3.663 -27.171 1.00 50.16 74 ALA A C 1
ATOM 576 O O . ALA A 1 74 ? 14.597 -4.172 -26.155 1.00 50.16 74 ALA A O 1
ATOM 577 N N . GLN A 1 75 ? 16.322 -3.205 -27.208 1.00 52.16 75 GLN A N 1
ATOM 578 C CA . GLN A 1 75 ? 17.238 -3.225 -26.060 1.00 52.16 75 GLN A CA 1
ATOM 579 C C . GLN A 1 75 ? 17.092 -2.043 -25.079 1.00 52.16 75 GLN A C 1
ATOM 581 O O . GLN A 1 75 ? 17.661 -2.110 -23.991 1.00 52.16 75 GLN A O 1
ATOM 586 N N . LYS A 1 76 ? 16.375 -0.958 -25.416 1.00 57.28 76 LYS A N 1
ATOM 587 C CA . LYS A 1 76 ? 16.449 0.326 -24.672 1.00 57.28 76 LYS A CA 1
ATOM 588 C C . LYS A 1 76 ? 15.142 0.838 -24.071 1.00 57.28 76 LYS A C 1
ATOM 590 O O . LYS A 1 76 ? 15.145 1.911 -23.463 1.00 57.28 76 LYS A O 1
ATOM 595 N N . CYS A 1 77 ? 14.029 0.122 -24.199 1.00 62.53 77 CYS A N 1
ATOM 596 C CA . CYS A 1 77 ? 12.797 0.549 -23.543 1.00 62.53 77 CYS A CA 1
ATOM 597 C C . CYS A 1 77 ? 12.740 -0.025 -22.120 1.00 62.53 77 CYS A C 1
ATOM 599 O O . CYS A 1 77 ? 12.528 -1.220 -21.928 1.00 62.53 77 CYS A O 1
ATOM 601 N N . ALA A 1 78 ? 12.953 0.825 -21.111 1.00 76.44 78 ALA A N 1
ATOM 602 C CA . ALA A 1 78 ? 12.762 0.453 -19.713 1.00 76.44 78 ALA A CA 1
ATOM 603 C C . ALA A 1 78 ? 11.289 0.067 -19.490 1.00 76.44 78 ALA A C 1
ATOM 605 O O . ALA A 1 78 ? 10.411 0.928 -19.443 1.00 76.44 78 ALA A O 1
ATOM 606 N N . ILE A 1 79 ? 11.013 -1.233 -19.394 1.00 85.06 79 ILE A N 1
ATOM 607 C CA . ILE A 1 79 ? 9.683 -1.795 -19.143 1.00 85.06 79 ILE A CA 1
ATOM 608 C C . ILE A 1 79 ? 9.802 -2.693 -17.920 1.00 85.06 79 ILE A C 1
ATOM 610 O O . ILE A 1 79 ? 10.675 -3.552 -17.860 1.00 85.06 79 ILE A O 1
ATOM 614 N N . VAL A 1 80 ? 8.941 -2.475 -16.925 1.00 88.25 80 VAL A N 1
ATOM 615 C CA . VAL A 1 80 ? 8.952 -3.263 -15.683 1.00 88.25 80 VAL A CA 1
ATOM 616 C C . VAL A 1 80 ? 8.266 -4.612 -15.876 1.00 88.25 80 VAL A C 1
ATOM 618 O O . VAL A 1 80 ? 8.750 -5.612 -15.359 1.00 88.25 80 VAL A O 1
ATOM 621 N N . GLU A 1 81 ? 7.148 -4.654 -16.594 1.00 90.12 81 GLU A N 1
ATOM 622 C CA . GLU A 1 81 ? 6.360 -5.877 -16.794 1.00 90.12 81 GLU A CA 1
ATOM 623 C C . GLU A 1 81 ? 7.109 -6.861 -17.700 1.00 90.12 81 GLU A C 1
ATOM 625 O O . GLU A 1 81 ? 7.649 -6.475 -18.734 1.00 90.12 81 GLU A O 1
ATOM 630 N N . GLY A 1 82 ? 7.199 -8.125 -17.283 1.00 86.25 82 GLY A N 1
ATOM 631 C CA . GLY A 1 82 ? 7.985 -9.158 -17.964 1.00 86.25 82 GLY A CA 1
ATOM 632 C C . GLY A 1 82 ? 9.501 -9.036 -17.770 1.00 86.25 82 GLY A C 1
ATOM 633 O O . GLY A 1 82 ? 10.253 -9.871 -18.269 1.00 86.25 82 GLY A O 1
ATOM 634 N N . SER A 1 83 ? 9.973 -8.027 -17.031 1.00 88.56 83 SER A N 1
ATOM 635 C CA . SER A 1 83 ? 11.398 -7.837 -16.758 1.00 88.56 83 SER A CA 1
ATOM 636 C C . SER A 1 83 ? 11.881 -8.708 -15.589 1.00 88.56 83 SER A C 1
ATOM 638 O O . SER A 1 83 ? 11.102 -9.049 -14.690 1.00 88.56 83 SER A O 1
ATOM 640 N N . PRO A 1 84 ? 13.192 -9.007 -15.501 1.00 90.19 84 PRO A N 1
ATOM 641 C CA . PRO A 1 84 ? 13.755 -9.778 -14.387 1.00 90.19 84 PRO A CA 1
ATOM 642 C C . PRO A 1 84 ? 13.626 -9.082 -13.021 1.00 90.19 84 PRO A C 1
ATOM 644 O O . PRO A 1 84 ? 13.843 -9.713 -11.985 1.00 90.19 84 PRO A O 1
ATOM 647 N N . ILE A 1 85 ? 13.285 -7.789 -13.001 1.00 93.81 85 ILE A N 1
ATOM 648 C CA . ILE A 1 85 ? 13.118 -7.003 -11.776 1.00 93.81 85 ILE A CA 1
ATOM 649 C C . ILE A 1 85 ? 11.667 -6.931 -11.297 1.00 93.81 85 ILE A C 1
ATOM 651 O O . ILE A 1 85 ? 11.436 -6.497 -10.170 1.00 93.81 85 ILE A O 1
ATOM 655 N N . GLU A 1 86 ? 10.690 -7.364 -12.104 1.00 94.12 86 GLU A N 1
ATOM 656 C CA . GLU A 1 86 ? 9.263 -7.173 -11.818 1.00 94.12 86 GLU A CA 1
ATOM 657 C C . GLU A 1 86 ? 8.868 -7.737 -10.450 1.00 94.12 86 GLU A C 1
ATOM 659 O O . GLU A 1 86 ? 8.323 -7.027 -9.605 1.00 94.12 86 GLU A O 1
ATOM 664 N N . LYS A 1 87 ? 9.168 -9.018 -10.213 1.00 93.50 87 LYS A N 1
ATOM 665 C CA . LYS A 1 87 ? 8.774 -9.728 -8.990 1.00 93.50 87 LYS A CA 1
ATOM 666 C C . LYS A 1 87 ? 9.387 -9.097 -7.742 1.00 93.50 87 LYS A C 1
ATOM 668 O O . LYS A 1 87 ? 8.702 -8.916 -6.738 1.00 93.50 87 LYS A O 1
ATOM 673 N N . GLU A 1 88 ? 10.672 -8.765 -7.812 1.00 94.31 88 GLU A N 1
ATOM 674 C CA . GLU A 1 88 ? 11.396 -8.123 -6.715 1.00 94.31 88 GLU A CA 1
ATOM 675 C C . GLU A 1 88 ? 10.826 -6.733 -6.429 1.00 94.31 88 GLU A C 1
ATOM 677 O O . GLU A 1 88 ? 10.558 -6.399 -5.274 1.00 94.31 88 GLU A O 1
ATOM 682 N N . TYR A 1 89 ? 10.546 -5.957 -7.478 1.00 95.25 89 TYR A N 1
ATOM 683 C CA . TYR A 1 89 ? 9.976 -4.631 -7.317 1.00 95.25 89 TYR A CA 1
ATOM 684 C C . TYR A 1 89 ? 8.549 -4.676 -6.764 1.00 95.25 89 TYR A C 1
ATOM 686 O O . TYR A 1 89 ? 8.211 -3.915 -5.862 1.00 95.25 89 TYR A O 1
ATOM 694 N N . ILE A 1 90 ? 7.714 -5.605 -7.239 1.00 94.44 90 ILE A N 1
ATOM 695 C CA . ILE A 1 90 ? 6.362 -5.817 -6.710 1.00 94.44 90 ILE A CA 1
ATOM 696 C C . ILE A 1 90 ? 6.407 -6.169 -5.221 1.00 94.44 90 ILE A C 1
ATOM 698 O O . ILE A 1 90 ? 5.620 -5.604 -4.462 1.00 94.44 90 ILE A O 1
ATOM 702 N N . ASN A 1 91 ? 7.307 -7.060 -4.795 1.00 93.69 91 ASN A N 1
ATOM 703 C CA . ASN A 1 91 ? 7.452 -7.424 -3.383 1.00 93.69 91 ASN A CA 1
ATOM 704 C C . ASN A 1 91 ? 7.855 -6.215 -2.536 1.00 93.69 91 ASN A C 1
ATOM 706 O O . ASN A 1 91 ? 7.167 -5.903 -1.566 1.00 93.69 91 ASN A O 1
ATOM 710 N N . PHE A 1 92 ? 8.871 -5.467 -2.974 1.00 93.62 92 PHE A N 1
ATOM 711 C CA . PHE A 1 92 ? 9.280 -4.222 -2.324 1.00 93.62 92 PHE A CA 1
ATOM 712 C C . PHE A 1 92 ? 8.115 -3.227 -2.188 1.00 93.62 92 PHE A C 1
ATOM 714 O O . PHE A 1 92 ? 7.887 -2.660 -1.120 1.00 93.62 92 PHE A O 1
ATOM 721 N N . LEU A 1 93 ? 7.334 -3.035 -3.257 1.00 94.50 93 LEU A N 1
ATOM 722 C CA . LEU A 1 93 ? 6.178 -2.139 -3.240 1.00 94.50 93 LEU A CA 1
ATOM 723 C C . LEU A 1 93 ? 5.092 -2.621 -2.272 1.00 94.50 93 LEU A C 1
ATOM 725 O O . LEU A 1 93 ? 4.487 -1.794 -1.597 1.00 94.50 93 LEU A O 1
ATOM 729 N N . LYS A 1 94 ? 4.828 -3.931 -2.196 1.00 93.44 94 LYS A N 1
ATOM 730 C CA . LYS A 1 94 ? 3.844 -4.499 -1.261 1.00 93.44 94 LYS A CA 1
ATOM 731 C C . LYS A 1 94 ? 4.286 -4.339 0.192 1.00 93.44 94 LYS A C 1
ATOM 733 O O . LYS A 1 94 ? 3.470 -3.966 1.033 1.00 93.44 94 LYS A O 1
ATOM 738 N N . GLU A 1 95 ? 5.563 -4.572 0.475 1.00 92.25 95 GLU A N 1
ATOM 739 C CA . GLU A 1 95 ? 6.151 -4.363 1.798 1.00 92.25 95 GLU A CA 1
ATOM 740 C C . GLU A 1 95 ? 6.021 -2.905 2.231 1.00 92.25 95 GLU A C 1
ATOM 742 O O . GLU A 1 95 ? 5.444 -2.630 3.283 1.00 92.25 95 GLU A O 1
ATOM 747 N N . ARG A 1 96 ? 6.446 -1.959 1.385 1.00 92.31 96 ARG A N 1
ATOM 748 C CA . ARG A 1 96 ? 6.312 -0.521 1.665 1.00 92.31 96 ARG A CA 1
ATOM 749 C C . ARG A 1 96 ? 4.857 -0.100 1.830 1.00 92.31 96 ARG A C 1
ATOM 751 O O . ARG A 1 96 ? 4.537 0.587 2.793 1.00 92.31 96 ARG A O 1
ATOM 758 N N . PHE A 1 97 ? 3.973 -0.564 0.947 1.00 93.69 97 PHE A N 1
ATOM 759 C CA . PHE A 1 97 ? 2.543 -0.260 1.010 1.00 93.69 97 PHE A CA 1
ATOM 760 C C . PHE A 1 97 ? 1.902 -0.712 2.327 1.00 93.69 97 PHE A C 1
ATOM 762 O O . PHE A 1 97 ? 1.040 -0.022 2.868 1.00 93.69 97 PHE A O 1
ATOM 769 N N . SER A 1 98 ? 2.330 -1.864 2.850 1.00 92.06 98 SER A N 1
ATOM 770 C CA . SER A 1 98 ? 1.804 -2.407 4.103 1.00 92.06 98 SER A CA 1
ATOM 771 C C . SER A 1 98 ? 2.157 -1.560 5.330 1.00 92.06 98 SER A C 1
ATOM 773 O O . SER A 1 98 ? 1.447 -1.628 6.329 1.00 92.06 98 SER A O 1
ATOM 775 N N . LEU A 1 99 ? 3.225 -0.759 5.248 1.00 91.12 99 LEU A N 1
ATOM 776 C CA . LEU A 1 99 ? 3.669 0.159 6.299 1.00 91.12 99 LEU A CA 1
ATOM 777 C C . LEU A 1 99 ? 3.083 1.559 6.094 1.00 91.12 99 LEU A C 1
ATOM 779 O O . LEU A 1 99 ? 2.610 2.185 7.038 1.00 91.12 99 LEU A O 1
ATOM 783 N N . ASN A 1 100 ? 3.091 2.040 4.849 1.00 91.56 100 ASN A N 1
ATOM 784 C CA . ASN A 1 100 ? 2.600 3.357 4.474 1.00 91.56 100 ASN A CA 1
ATOM 785 C C . ASN A 1 100 ? 1.851 3.290 3.125 1.00 91.56 100 ASN A C 1
ATOM 787 O O . ASN A 1 100 ? 2.465 2.986 2.099 1.00 91.56 100 ASN A O 1
ATOM 791 N N . PRO A 1 101 ? 0.545 3.622 3.078 1.00 93.38 101 PRO A N 1
ATOM 792 C CA . PRO A 1 101 ? -0.241 3.626 1.841 1.00 93.38 101 PRO A CA 1
ATOM 793 C C . PRO A 1 101 ? 0.174 4.674 0.801 1.00 93.38 101 PRO A C 1
ATOM 795 O O . PRO A 1 101 ? -0.369 4.665 -0.308 1.00 93.38 101 PRO A O 1
ATOM 798 N N . TRP A 1 102 ? 1.087 5.585 1.146 1.00 92.25 102 TRP A N 1
ATOM 799 C CA . TRP A 1 102 ? 1.641 6.599 0.256 1.00 92.25 102 TRP A CA 1
ATOM 800 C C . TRP A 1 102 ? 3.146 6.382 0.115 1.00 92.25 102 TRP A C 1
ATOM 802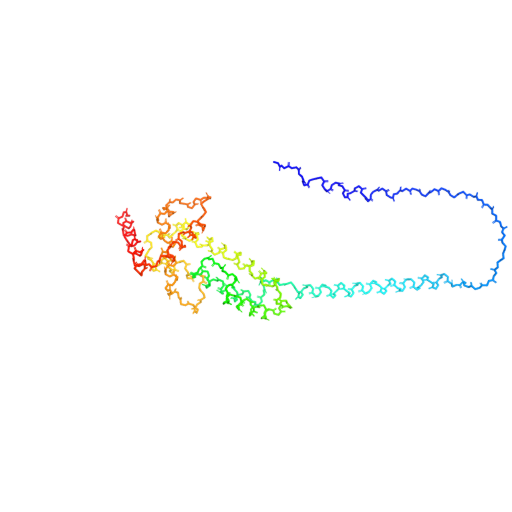 O O . TRP A 1 102 ? 3.884 6.398 1.096 1.00 92.25 102 TRP A O 1
ATOM 812 N N . ILE A 1 103 ? 3.607 6.182 -1.118 1.00 90.69 103 ILE A N 1
ATOM 813 C CA . ILE A 1 103 ? 5.031 6.030 -1.415 1.00 90.69 103 ILE A CA 1
ATOM 814 C C . ILE A 1 103 ? 5.664 7.388 -1.698 1.00 90.69 103 ILE A C 1
ATOM 816 O O . ILE A 1 103 ? 5.162 8.158 -2.518 1.00 90.69 103 ILE A O 1
ATOM 820 N N . SER A 1 104 ? 6.800 7.654 -1.056 1.00 90.56 104 SER A N 1
ATOM 821 C CA . SER A 1 104 ? 7.694 8.738 -1.445 1.00 90.56 104 SER A CA 1
ATOM 822 C C . SER A 1 104 ? 8.853 8.167 -2.246 1.00 90.56 104 SER A C 1
ATOM 824 O O . SER A 1 104 ? 9.746 7.506 -1.717 1.00 90.56 104 SER A O 1
ATOM 826 N N . PHE A 1 105 ? 8.866 8.452 -3.545 1.00 89.94 105 PHE A N 1
ATOM 827 C CA . PHE A 1 105 ? 9.998 8.083 -4.389 1.00 89.94 105 PHE A CA 1
ATOM 828 C C . PHE A 1 105 ? 11.236 8.933 -4.112 1.00 89.94 105 PHE A C 1
ATOM 830 O O . PHE A 1 105 ? 12.286 8.597 -4.626 1.00 89.94 105 PHE A O 1
ATOM 837 N N . GLN A 1 106 ? 11.150 9.999 -3.314 1.00 87.69 106 GLN A N 1
ATOM 838 C CA . GLN A 1 106 ? 12.306 10.826 -2.948 1.00 87.69 106 GLN A CA 1
ATOM 839 C C . GLN A 1 106 ? 13.047 10.304 -1.709 1.00 87.69 106 GLN A C 1
ATOM 841 O O . GLN A 1 106 ? 14.133 10.782 -1.398 1.00 87.69 106 GLN A O 1
ATOM 846 N N . GLU A 1 107 ? 12.484 9.325 -0.995 1.00 91.38 107 GLU A N 1
ATOM 847 C CA . GLU A 1 107 ? 13.145 8.741 0.172 1.00 91.38 107 GLU A CA 1
ATOM 848 C C . GLU A 1 107 ? 14.453 8.032 -0.219 1.00 91.38 107 GLU A C 1
ATOM 850 O O . GLU A 1 107 ? 14.449 7.240 -1.171 1.00 91.38 107 GLU A O 1
ATOM 855 N N . PRO A 1 108 ? 15.556 8.241 0.531 1.00 90.69 108 PRO A N 1
ATOM 856 C CA . PRO A 1 108 ? 16.857 7.656 0.208 1.00 90.69 108 PRO A CA 1
ATOM 857 C C . PRO A 1 108 ? 16.822 6.131 0.074 1.00 90.69 108 PRO A C 1
ATOM 859 O O . PRO A 1 108 ? 17.417 5.568 -0.841 1.00 90.69 108 PRO A O 1
ATOM 862 N N . GLU A 1 109 ? 16.090 5.445 0.952 1.00 90.50 109 GLU A N 1
ATOM 863 C CA . GLU A 1 109 ? 15.955 3.986 0.910 1.00 90.50 109 GLU A CA 1
ATOM 864 C C . GLU A 1 109 ? 15.248 3.508 -0.362 1.00 90.50 109 GLU A C 1
ATOM 866 O O . GLU A 1 109 ? 15.690 2.549 -1.001 1.00 90.50 109 GLU A O 1
ATOM 871 N N . THR A 1 110 ? 14.177 4.204 -0.754 1.00 92.44 110 THR A N 1
ATOM 872 C CA . THR A 1 110 ? 13.430 3.916 -1.979 1.00 92.44 110 THR A CA 1
ATOM 873 C C . THR A 1 110 ? 14.310 4.165 -3.196 1.00 92.44 110 THR A C 1
ATOM 875 O O . THR A 1 110 ? 14.448 3.274 -4.030 1.00 92.44 110 THR A O 1
ATOM 878 N N . GLN A 1 111 ? 14.983 5.316 -3.267 1.00 91.56 111 GLN A N 1
ATOM 879 C CA . GLN A 1 111 ? 15.923 5.644 -4.343 1.00 91.56 111 GLN A CA 1
ATOM 880 C C . GLN A 1 111 ? 17.030 4.595 -4.479 1.00 91.56 111 GLN A C 1
ATOM 882 O O . GLN A 1 111 ? 17.271 4.091 -5.575 1.00 91.56 111 GLN A O 1
ATOM 887 N N . ASN A 1 112 ? 17.646 4.191 -3.368 1.00 92.25 112 ASN A N 1
ATOM 888 C CA . ASN A 1 112 ? 18.683 3.162 -3.363 1.00 92.25 112 ASN A CA 1
ATOM 889 C C . ASN A 1 112 ? 18.175 1.823 -3.914 1.00 92.25 112 ASN A C 1
ATOM 891 O O . ASN A 1 112 ? 18.884 1.165 -4.679 1.00 92.25 112 ASN A O 1
ATOM 895 N N . MET A 1 113 ? 16.952 1.419 -3.563 1.00 93.81 113 MET A N 1
ATOM 896 C CA . MET A 1 113 ? 16.340 0.208 -4.109 1.00 93.81 113 MET A CA 1
ATOM 897 C C . MET A 1 113 ? 16.069 0.336 -5.612 1.00 93.81 113 MET A C 1
ATOM 899 O O . MET A 1 113 ? 16.435 -0.557 -6.375 1.00 93.81 113 MET A O 1
ATOM 903 N N . LEU A 1 114 ? 15.491 1.454 -6.064 1.00 92.81 114 LEU A N 1
ATOM 904 C CA . LEU A 1 114 ? 15.233 1.676 -7.490 1.00 92.81 114 LEU A CA 1
ATOM 905 C C . LEU A 1 114 ? 16.529 1.636 -8.304 1.00 92.81 114 LEU A C 1
ATOM 907 O O . LEU A 1 114 ? 16.583 0.971 -9.333 1.00 92.81 114 LEU A O 1
ATOM 911 N N . GLN A 1 115 ? 17.598 2.264 -7.813 1.00 91.50 115 GLN A N 1
ATOM 912 C CA . GLN A 1 115 ? 18.909 2.242 -8.463 1.00 91.50 115 GLN A CA 1
ATOM 913 C C . GLN A 1 115 ? 19.496 0.826 -8.559 1.00 91.50 115 GLN A C 1
ATOM 915 O O . GLN A 1 115 ? 20.079 0.469 -9.584 1.00 91.50 115 GLN A O 1
ATOM 920 N N . LYS A 1 116 ? 19.321 -0.014 -7.529 1.00 92.75 116 LYS A N 1
ATOM 921 C CA . LYS A 1 116 ? 19.716 -1.434 -7.587 1.00 92.75 116 LYS A CA 1
ATOM 922 C C . LYS A 1 116 ? 18.943 -2.191 -8.666 1.00 92.75 116 LYS A C 1
ATOM 924 O O . LYS A 1 116 ? 19.549 -2.953 -9.416 1.00 92.75 116 LYS A O 1
ATOM 929 N N . LEU A 1 117 ? 17.636 -1.954 -8.777 1.00 93.31 117 LEU A N 1
ATOM 930 C CA . LEU A 1 117 ? 16.793 -2.589 -9.792 1.00 93.31 117 LEU A CA 1
ATOM 931 C C . LEU A 1 117 ? 17.179 -2.141 -11.208 1.00 93.31 117 LEU A C 1
ATOM 933 O O . LEU A 1 117 ? 17.332 -2.988 -12.080 1.00 93.31 117 LEU A O 1
ATOM 937 N N . ILE A 1 118 ? 17.430 -0.848 -11.428 1.00 90.56 118 ILE A N 1
ATOM 938 C CA . ILE A 1 118 ? 17.893 -0.317 -12.726 1.00 90.56 118 ILE A CA 1
ATOM 939 C C . ILE A 1 118 ? 19.188 -1.013 -13.158 1.00 90.56 118 ILE A C 1
ATOM 941 O O . ILE A 1 118 ? 19.276 -1.522 -14.276 1.00 90.56 118 ILE A O 1
ATOM 945 N N . LYS A 1 119 ? 20.170 -1.105 -12.248 1.00 89.50 119 LYS A N 1
ATOM 946 C CA . LYS A 1 119 ? 21.436 -1.808 -12.505 1.00 89.50 119 LYS A CA 1
ATOM 947 C C . LYS A 1 119 ? 21.211 -3.283 -12.835 1.00 89.50 119 LYS A C 1
ATOM 949 O O . LYS A 1 119 ? 21.794 -3.791 -13.786 1.00 89.50 119 LYS A O 1
ATOM 954 N N . LYS A 1 120 ? 20.348 -3.964 -12.076 1.00 90.31 120 LYS A N 1
ATOM 955 C CA . LYS A 1 120 ? 20.021 -5.382 -12.281 1.00 90.31 120 LYS A CA 1
ATOM 956 C C . LYS A 1 120 ? 19.308 -5.641 -13.609 1.00 90.31 120 LYS A C 1
ATOM 958 O O . LYS A 1 120 ? 19.524 -6.682 -14.217 1.00 90.31 120 LYS A O 1
ATOM 963 N N . ALA A 1 121 ? 18.478 -4.707 -14.060 1.00 87.44 121 ALA A N 1
ATOM 964 C CA . ALA A 1 121 ? 17.786 -4.797 -15.338 1.00 87.44 121 ALA A CA 1
ATOM 965 C C . ALA A 1 121 ? 18.692 -4.483 -16.544 1.00 87.44 121 ALA A C 1
ATOM 967 O O . ALA A 1 121 ? 18.239 -4.598 -17.680 1.00 87.44 121 ALA A O 1
ATOM 968 N N . GLY A 1 122 ? 19.947 -4.072 -16.315 1.00 85.56 122 GLY A N 1
ATOM 969 C CA . GLY A 1 122 ? 20.870 -3.679 -17.380 1.00 85.56 122 GLY A CA 1
ATOM 970 C C . GLY A 1 122 ? 20.416 -2.428 -18.133 1.00 85.56 122 GLY A C 1
ATOM 971 O O . GLY A 1 122 ? 20.834 -2.210 -19.267 1.00 85.56 122 GLY A O 1
ATOM 972 N N . TRP A 1 123 ? 19.539 -1.616 -17.535 1.00 86.31 123 TRP A N 1
ATOM 973 C CA . TRP A 1 123 ? 19.035 -0.416 -18.186 1.00 86.31 123 TRP A CA 1
ATOM 974 C C . TRP A 1 123 ? 20.163 0.600 -18.304 1.00 86.31 123 TRP A C 1
ATOM 976 O O . TRP A 1 123 ? 20.748 1.029 -17.310 1.00 86.31 123 TRP A O 1
ATOM 986 N N . SER A 1 124 ? 20.452 0.983 -19.546 1.00 68.94 124 SER A N 1
ATOM 987 C CA . SER A 1 124 ? 21.574 1.844 -19.930 1.00 68.94 124 SER A CA 1
ATOM 988 C C . SER A 1 124 ? 21.471 3.274 -19.400 1.00 68.94 124 SER A C 1
ATOM 990 O O . SER A 1 124 ? 22.387 4.064 -19.599 1.00 68.94 124 SER A O 1
ATOM 992 N N . ASP A 1 125 ? 20.361 3.610 -18.744 1.00 64.62 125 ASP A N 1
ATOM 993 C CA . ASP A 1 125 ? 20.062 4.949 -18.277 1.00 64.62 125 ASP A CA 1
ATOM 994 C C . ASP A 1 125 ? 19.844 4.935 -16.758 1.00 64.62 125 ASP A C 1
ATOM 996 O O . ASP A 1 125 ? 18.773 4.581 -16.262 1.00 64.62 125 ASP A O 1
ATOM 1000 N N . SER A 1 126 ? 20.868 5.343 -16.008 1.00 57.09 126 SER A N 1
ATOM 1001 C CA . SER A 1 126 ? 20.710 5.843 -14.637 1.00 57.09 126 SER A CA 1
ATOM 1002 C C . SER A 1 126 ? 20.069 7.240 -14.614 1.00 57.09 126 SER A C 1
ATOM 1004 O O . SER A 1 126 ? 19.849 7.793 -13.534 1.00 57.09 126 SER A O 1
ATOM 1006 N N . SER A 1 127 ? 19.749 7.812 -15.787 1.00 58.22 127 SER A N 1
ATOM 1007 C CA . SER A 1 127 ? 19.022 9.072 -15.908 1.00 58.22 127 SER A CA 1
ATOM 1008 C C . SER A 1 127 ? 17.583 8.964 -15.394 1.00 58.22 127 SER A C 1
ATOM 1010 O O . SER A 1 127 ? 17.007 7.883 -15.222 1.00 58.22 127 SER A O 1
ATOM 1012 N N . GLY A 1 128 ? 16.972 10.132 -15.178 1.00 71.06 128 GLY A N 1
ATOM 1013 C CA . GLY A 1 128 ? 15.618 10.275 -14.649 1.00 71.06 128 GLY A CA 1
ATOM 1014 C C . GLY A 1 128 ? 14.532 9.489 -15.395 1.00 71.06 128 GLY A C 1
ATOM 1015 O O . GLY A 1 128 ? 13.466 9.283 -14.821 1.00 71.06 128 GLY A O 1
ATOM 1016 N N . ARG A 1 129 ? 14.771 8.993 -16.620 1.00 83.38 129 ARG A N 1
ATOM 1017 C CA . ARG A 1 129 ? 13.785 8.202 -17.374 1.00 83.38 129 ARG A CA 1
ATOM 1018 C C . ARG A 1 129 ? 13.497 6.846 -16.728 1.00 83.38 129 ARG A C 1
ATOM 1020 O O . ARG A 1 129 ? 12.336 6.542 -16.475 1.00 83.38 129 ARG A O 1
ATOM 1027 N N . SER A 1 130 ? 14.522 6.054 -16.419 1.00 86.81 130 SER A N 1
ATOM 1028 C CA . SER A 1 130 ? 14.358 4.737 -15.780 1.00 86.81 130 SER A CA 1
ATOM 1029 C C . SER A 1 130 ? 13.703 4.850 -14.404 1.00 86.81 130 SER A C 1
ATOM 1031 O O . SER A 1 130 ? 12.798 4.088 -14.060 1.00 86.81 130 SER A O 1
ATOM 1033 N N . LEU A 1 131 ? 14.114 5.861 -13.632 1.00 88.38 131 LEU A N 1
ATOM 1034 C CA . LEU A 1 131 ? 13.487 6.188 -12.354 1.00 88.38 131 LEU A CA 1
ATOM 1035 C C . LEU A 1 131 ? 12.025 6.607 -12.529 1.00 88.38 131 LEU A C 1
ATOM 1037 O O . LEU A 1 131 ? 11.178 6.173 -11.754 1.00 88.38 131 LEU A O 1
ATOM 1041 N N . SER A 1 132 ? 11.714 7.412 -13.548 1.00 88.69 132 SER A N 1
ATOM 1042 C CA . SER A 1 132 ? 10.346 7.842 -13.855 1.00 88.69 132 SER A CA 1
ATOM 1043 C C . SER A 1 132 ? 9.445 6.667 -14.243 1.00 88.69 132 SER A C 1
ATOM 1045 O O . SER A 1 132 ? 8.306 6.587 -13.773 1.00 88.69 132 SER A O 1
ATOM 1047 N N . VAL A 1 133 ? 9.956 5.708 -15.021 1.00 90.50 133 VAL A N 1
ATOM 1048 C CA . VAL A 1 133 ? 9.245 4.461 -15.347 1.00 90.50 133 VAL A CA 1
ATOM 1049 C C . VAL A 1 133 ? 8.914 3.684 -14.075 1.00 90.50 133 VAL A C 1
ATOM 1051 O O . VAL A 1 133 ? 7.753 3.323 -13.864 1.00 90.50 133 VAL A O 1
ATOM 1054 N N . LEU A 1 134 ? 9.903 3.466 -13.200 1.00 92.81 134 LEU A N 1
ATOM 1055 C CA . LEU A 1 134 ? 9.690 2.767 -11.931 1.00 92.81 134 LEU A CA 1
ATOM 1056 C C . LEU A 1 134 ? 8.693 3.520 -11.048 1.00 92.81 134 LEU A C 1
ATOM 1058 O O . LEU A 1 134 ? 7.726 2.925 -10.584 1.00 92.81 134 LEU A O 1
ATOM 1062 N N . ALA A 1 135 ? 8.856 4.834 -10.885 1.00 93.12 135 ALA A N 1
ATOM 1063 C CA . ALA A 1 135 ? 7.955 5.663 -10.088 1.00 93.12 135 ALA A CA 1
ATOM 1064 C C . ALA A 1 135 ? 6.509 5.624 -10.608 1.00 93.12 135 ALA A C 1
ATOM 1066 O O . ALA A 1 135 ? 5.560 5.470 -9.834 1.00 93.12 135 ALA A O 1
ATOM 1067 N N . THR A 1 136 ? 6.326 5.703 -11.927 1.00 93.56 136 THR A N 1
ATOM 1068 C CA . THR A 1 136 ? 5.012 5.593 -12.573 1.00 93.56 136 THR A CA 1
ATOM 1069 C C . THR A 1 136 ? 4.392 4.219 -12.327 1.00 93.56 136 THR A C 1
ATOM 1071 O O . THR A 1 136 ? 3.228 4.124 -11.927 1.00 93.56 136 THR A O 1
ATOM 1074 N N . PHE A 1 137 ? 5.165 3.146 -12.509 1.00 94.62 137 PHE A N 1
ATOM 1075 C CA . PHE A 1 137 ? 4.715 1.782 -12.242 1.00 94.62 137 PHE A CA 1
ATOM 1076 C C . PHE A 1 137 ? 4.328 1.592 -10.769 1.00 94.62 137 PHE A C 1
ATOM 1078 O O . PHE A 1 137 ? 3.226 1.127 -10.468 1.00 94.62 137 PHE A O 1
ATOM 1085 N N . GLY A 1 138 ? 5.191 2.015 -9.844 1.00 95.56 138 GLY A N 1
ATOM 1086 C CA . GLY A 1 138 ? 4.946 1.944 -8.408 1.00 95.56 138 GLY A CA 1
ATOM 1087 C C . GLY A 1 138 ? 3.697 2.722 -7.996 1.00 95.56 138 GLY A C 1
ATOM 1088 O O . GLY A 1 138 ? 2.871 2.197 -7.252 1.00 95.56 138 GLY A O 1
ATOM 1089 N N . SER A 1 139 ? 3.484 3.917 -8.553 1.00 94.88 139 SER A N 1
ATOM 1090 C CA . SER A 1 139 ? 2.294 4.741 -8.285 1.00 94.88 139 SER A CA 1
ATOM 1091 C C . SER A 1 139 ? 0.998 4.059 -8.742 1.00 94.88 139 SER A C 1
ATOM 1093 O O . SER A 1 139 ? -0.014 4.068 -8.027 1.00 94.88 139 SER A O 1
ATOM 1095 N N . LYS A 1 140 ? 1.026 3.414 -9.918 1.00 94.88 140 LYS A N 1
ATOM 1096 C CA . LYS A 1 140 ? -0.093 2.602 -10.422 1.00 94.88 140 LYS A CA 1
ATOM 1097 C C . LYS A 1 140 ? -0.366 1.412 -9.496 1.00 94.88 140 LYS A C 1
ATOM 1099 O O . LYS A 1 140 ? -1.518 1.199 -9.111 1.00 94.88 140 LYS A O 1
ATOM 1104 N N . LYS A 1 141 ? 0.670 0.682 -9.064 1.00 94.81 141 LYS A N 1
ATOM 1105 C CA . LYS A 1 141 ? 0.520 -0.446 -8.123 1.00 94.81 141 LYS A CA 1
ATOM 1106 C C . LYS A 1 141 ? -0.012 0.001 -6.760 1.00 94.81 141 LYS A C 1
ATOM 1108 O O . LYS A 1 141 ? -0.937 -0.624 -6.259 1.00 94.81 141 LYS A O 1
ATOM 1113 N N . PHE A 1 142 ? 0.466 1.113 -6.204 1.00 94.88 142 PHE A N 1
ATOM 1114 C CA . PHE A 1 142 ? -0.061 1.679 -4.956 1.00 94.88 142 PHE A CA 1
ATOM 1115 C C . PHE A 1 142 ? -1.542 2.042 -5.071 1.00 94.88 142 PHE A C 1
ATOM 1117 O O . PHE A 1 142 ? -2.327 1.771 -4.167 1.00 94.88 142 PHE A O 1
ATOM 1124 N N . THR A 1 143 ? -1.967 2.605 -6.201 1.00 93.69 143 THR A N 1
ATOM 1125 C CA . THR A 1 143 ? -3.392 2.854 -6.471 1.00 93.69 143 THR A CA 1
ATOM 1126 C C . THR A 1 143 ? -4.195 1.555 -6.509 1.00 93.69 143 THR A C 1
ATOM 1128 O O . THR A 1 143 ? -5.259 1.469 -5.899 1.00 93.69 143 THR A O 1
ATOM 1131 N N . HIS A 1 144 ? -3.659 0.514 -7.143 1.00 93.62 144 HIS A N 1
ATOM 1132 C CA . HIS A 1 144 ? -4.291 -0.799 -7.164 1.00 93.62 144 HIS A CA 1
ATOM 1133 C C . HIS A 1 144 ? -4.389 -1.432 -5.763 1.00 93.62 144 HIS A C 1
ATOM 1135 O O . HIS A 1 144 ? -5.460 -1.891 -5.374 1.00 93.62 144 HIS A O 1
ATOM 1141 N N . TYR A 1 145 ? -3.319 -1.399 -4.965 1.00 94.81 145 TYR A N 1
ATOM 1142 C CA . TYR A 1 145 ? -3.304 -1.944 -3.603 1.00 94.81 145 TYR A CA 1
ATOM 1143 C C . TYR A 1 145 ? -4.260 -1.202 -2.668 1.00 94.81 145 TYR A C 1
ATOM 1145 O O . TYR A 1 145 ? -5.012 -1.826 -1.920 1.00 94.81 145 TYR A O 1
ATOM 1153 N N . ARG A 1 146 ? -4.313 0.128 -2.779 1.00 93.25 146 ARG A N 1
ATOM 1154 C CA . ARG A 1 146 ? -5.317 0.969 -2.121 1.00 93.25 146 ARG A CA 1
ATOM 1155 C C . ARG A 1 146 ? -6.739 0.518 -2.464 1.00 93.25 146 ARG A C 1
ATOM 1157 O O . ARG A 1 146 ? -7.573 0.358 -1.575 1.00 93.25 146 ARG A O 1
ATOM 1164 N N . ASN A 1 147 ? -7.031 0.244 -3.731 1.00 91.00 147 ASN A N 1
ATOM 1165 C CA . ASN A 1 147 ? -8.353 -0.248 -4.123 1.00 91.00 147 ASN A CA 1
ATOM 1166 C C . ASN A 1 147 ? -8.646 -1.648 -3.563 1.00 91.00 147 ASN A C 1
ATOM 1168 O O . ASN A 1 147 ? -9.754 -1.879 -3.084 1.00 91.00 147 ASN A O 1
ATOM 1172 N N . GLN A 1 148 ? -7.659 -2.548 -3.531 1.00 91.69 148 GLN A N 1
ATOM 1173 C CA . GLN A 1 148 ? -7.812 -3.871 -2.916 1.00 91.69 148 GLN A CA 1
ATOM 1174 C C . GLN A 1 148 ? -8.110 -3.785 -1.411 1.00 91.69 148 GLN A C 1
ATOM 1176 O O . GLN A 1 148 ? -9.049 -4.422 -0.941 1.00 91.69 148 GLN A O 1
ATOM 1181 N N . VAL A 1 149 ? -7.357 -2.979 -0.652 1.00 92.25 149 VAL A N 1
ATOM 1182 C CA . VAL A 1 149 ? -7.595 -2.782 0.792 1.00 92.25 149 VAL A CA 1
ATOM 1183 C C . VAL A 1 149 ? -8.964 -2.152 1.034 1.00 92.25 149 VAL A C 1
ATOM 1185 O O . VAL A 1 149 ? -9.721 -2.637 1.872 1.00 92.25 149 VAL A O 1
ATOM 1188 N N . ARG A 1 150 ? -9.330 -1.124 0.256 1.00 90.12 150 ARG A N 1
ATOM 1189 C CA . ARG A 1 150 ? -10.661 -0.504 0.322 1.00 90.12 150 ARG A CA 1
ATOM 1190 C C . ARG A 1 150 ? -11.767 -1.538 0.072 1.00 90.12 150 ARG A C 1
ATOM 1192 O O . ARG A 1 150 ? -12.744 -1.579 0.815 1.00 90.12 150 ARG A O 1
ATOM 1199 N N . SER A 1 151 ? -11.602 -2.378 -0.949 1.00 87.62 151 SER A N 1
ATOM 1200 C CA . SER A 1 151 ? -12.549 -3.446 -1.279 1.00 87.62 151 SER A CA 1
ATOM 1201 C C . SER A 1 151 ? -12.643 -4.487 -0.167 1.00 87.62 151 SER A C 1
ATOM 1203 O O . SER A 1 151 ? -13.742 -4.908 0.171 1.00 87.62 151 SER A O 1
ATOM 1205 N N . LYS A 1 152 ? -11.523 -4.871 0.454 1.00 89.94 152 LYS A N 1
ATOM 1206 C CA . LYS A 1 152 ? -11.534 -5.776 1.609 1.00 89.94 152 LYS A CA 1
ATOM 1207 C C . LYS A 1 152 ? -12.276 -5.187 2.804 1.00 89.94 152 LYS A C 1
ATOM 1209 O O . LYS A 1 152 ? -12.961 -5.940 3.476 1.00 89.94 152 LYS A O 1
ATOM 1214 N N . LEU A 1 153 ? -12.130 -3.884 3.059 1.00 89.12 153 LEU A N 1
ATOM 1215 C CA . LEU A 1 153 ? -12.724 -3.207 4.216 1.00 89.12 153 LEU A CA 1
ATOM 1216 C C . LEU A 1 153 ? -14.233 -2.970 4.088 1.00 89.12 153 LEU A C 1
ATOM 1218 O O . LEU A 1 153 ? -14.929 -2.997 5.095 1.00 89.12 153 LEU A O 1
ATOM 1222 N N . MET A 1 154 ? -14.722 -2.665 2.883 1.00 84.44 154 MET A N 1
ATOM 1223 C CA . MET A 1 154 ? -16.099 -2.177 2.686 1.00 84.44 154 MET A CA 1
ATOM 1224 C C . MET A 1 154 ? -16.854 -2.846 1.532 1.00 84.44 154 MET A C 1
ATOM 1226 O O . MET A 1 154 ? -18.052 -2.631 1.385 1.00 84.44 154 MET A O 1
ATOM 1230 N N . GLY A 1 155 ? -16.156 -3.568 0.656 1.00 75.06 155 GLY A N 1
ATOM 1231 C CA . GLY A 1 155 ? -16.731 -4.171 -0.549 1.00 75.06 155 GLY A CA 1
ATOM 1232 C C . GLY A 1 155 ? -17.012 -5.666 -0.418 1.00 75.06 155 GLY A C 1
ATOM 1233 O O . GLY A 1 155 ? -17.833 -6.187 -1.168 1.00 75.06 155 GLY A O 1
ATOM 1234 N N . ASN A 1 156 ? -16.355 -6.358 0.517 1.00 75.62 156 ASN A N 1
ATOM 1235 C CA . ASN A 1 156 ? -16.583 -7.779 0.741 1.00 75.62 156 ASN A CA 1
ATOM 1236 C C . ASN A 1 156 ? -17.747 -7.989 1.720 1.00 75.62 156 ASN A C 1
ATOM 1238 O O . ASN A 1 156 ? -17.658 -7.573 2.870 1.00 75.62 156 ASN A O 1
ATOM 1242 N N . LYS A 1 157 ? -18.819 -8.643 1.259 1.00 76.69 157 LYS A N 1
ATOM 1243 C CA . LYS A 1 157 ? -19.993 -8.984 2.080 1.00 76.69 157 LYS A CA 1
ATOM 1244 C C . LYS A 1 157 ? -19.864 -10.330 2.800 1.00 76.69 157 LYS A C 1
ATOM 1246 O O . LYS A 1 157 ? -20.674 -10.618 3.669 1.00 76.69 157 LYS A O 1
ATOM 1251 N N . GLU A 1 158 ? -18.874 -11.148 2.445 1.00 82.69 158 GLU A N 1
ATOM 1252 C CA . GLU A 1 158 ? -18.667 -12.481 3.031 1.00 82.69 158 GLU A CA 1
ATOM 1253 C C . GLU A 1 158 ? -17.969 -12.427 4.394 1.00 82.69 158 GLU A C 1
ATOM 1255 O O . GLU A 1 158 ? -18.026 -13.378 5.167 1.00 82.69 158 GLU A O 1
ATOM 1260 N N . VAL A 1 159 ? -17.282 -11.320 4.685 1.00 84.50 159 VAL A N 1
ATOM 1261 C CA . VAL A 1 159 ? -16.493 -11.144 5.904 1.00 84.50 159 VAL A CA 1
ATOM 1262 C C . VAL A 1 159 ? -17.033 -9.948 6.671 1.00 84.50 159 VAL A C 1
ATOM 1264 O O . VAL A 1 159 ? -17.001 -8.827 6.164 1.00 84.50 159 VAL A O 1
ATOM 1267 N N . ASP A 1 160 ? -17.467 -10.166 7.912 1.00 86.75 160 ASP A N 1
ATOM 1268 C CA . ASP A 1 160 ? -17.871 -9.082 8.808 1.00 86.75 160 ASP A CA 1
ATOM 1269 C C . ASP A 1 160 ? -16.648 -8.327 9.354 1.00 86.75 160 ASP A C 1
ATOM 1271 O O . ASP A 1 160 ? -16.127 -8.591 10.439 1.00 86.75 160 ASP A O 1
ATOM 1275 N N . VAL A 1 161 ? -16.173 -7.365 8.567 1.00 88.19 161 VAL A N 1
ATOM 1276 C CA . VAL A 1 161 ? -15.025 -6.522 8.913 1.00 88.19 161 VAL A CA 1
ATOM 1277 C C . VAL A 1 161 ? -15.290 -5.650 10.149 1.00 88.19 161 VAL A C 1
ATOM 1279 O O . VAL A 1 161 ? -14.349 -5.391 10.904 1.00 88.19 161 VAL A O 1
ATOM 1282 N N . GLU A 1 162 ? -16.536 -5.209 10.378 1.00 87.56 162 GLU A N 1
ATOM 1283 C CA . GLU A 1 162 ? -16.903 -4.355 11.522 1.00 87.56 162 GLU A CA 1
ATOM 1284 C C . GLU A 1 162 ? -16.799 -5.137 12.841 1.00 87.56 162 GLU A C 1
ATOM 1286 O O . GLU A 1 162 ? -16.329 -4.578 13.838 1.00 87.56 162 GLU A O 1
ATOM 1291 N N . GLY A 1 163 ? -17.134 -6.432 12.821 1.00 87.44 163 GLY A N 1
ATOM 1292 C CA . GLY A 1 163 ? -17.063 -7.341 13.970 1.00 87.44 163 GLY A CA 1
ATOM 1293 C C . GLY A 1 163 ? -15.722 -8.059 14.188 1.00 87.44 163 GLY A C 1
ATOM 1294 O O . GLY A 1 163 ? -15.451 -8.514 15.297 1.00 87.44 163 GLY A O 1
ATOM 1295 N N . LEU A 1 164 ? -14.841 -8.154 13.183 1.00 90.00 164 LEU A N 1
ATOM 1296 C CA . LEU A 1 164 ? -13.568 -8.892 13.306 1.00 90.00 164 LEU A CA 1
ATOM 1297 C C . LEU A 1 164 ? -12.688 -8.378 14.458 1.00 90.00 164 LEU A C 1
ATOM 1299 O O . LEU A 1 164 ? -12.481 -7.180 14.572 1.00 90.00 164 LEU A O 1
ATOM 1303 N N . ALA A 1 165 ? -12.035 -9.240 15.240 1.00 89.81 165 ALA A N 1
ATOM 1304 C CA . ALA A 1 165 ? -11.000 -8.788 16.184 1.00 89.81 165 ALA A CA 1
ATOM 1305 C C . ALA A 1 165 ? -9.830 -8.083 15.458 1.00 89.81 165 ALA A C 1
ATOM 1307 O O . ALA A 1 165 ? -9.516 -8.424 14.314 1.00 89.81 165 ALA A O 1
ATOM 1308 N N . LEU A 1 166 ? -9.142 -7.132 16.108 1.00 89.44 166 LEU A N 1
ATOM 1309 C CA . LEU A 1 166 ? -8.085 -6.326 15.467 1.00 89.44 166 LEU A CA 1
ATOM 1310 C C . LEU A 1 166 ? -6.958 -7.188 14.870 1.00 89.44 166 LEU A C 1
ATOM 1312 O O . LEU A 1 166 ? -6.549 -6.969 13.730 1.00 89.44 166 LEU A O 1
ATOM 1316 N N . LYS A 1 167 ? -6.522 -8.228 15.591 1.00 89.75 167 LYS A N 1
ATOM 1317 C CA . LYS A 1 167 ? -5.519 -9.197 15.114 1.00 89.75 167 LYS A CA 1
ATOM 1318 C C . LYS A 1 167 ? -5.985 -9.964 13.870 1.00 89.75 167 LYS A C 1
ATOM 1320 O O . LYS A 1 167 ? -5.206 -10.178 12.940 1.00 89.75 167 LYS A O 1
ATOM 1325 N N . SER A 1 168 ? -7.256 -10.358 13.829 1.00 91.56 168 SER A N 1
ATOM 1326 C CA . SER A 1 168 ? -7.843 -11.055 12.680 1.00 91.56 168 SER A CA 1
ATOM 1327 C C . SER A 1 168 ? -7.982 -10.125 11.478 1.00 91.56 168 SER A C 1
ATOM 1329 O O . SER A 1 168 ? -7.635 -10.516 10.365 1.00 91.56 168 SER A O 1
ATOM 1331 N N . LEU A 1 169 ? -8.400 -8.875 11.704 1.00 92.56 169 LEU A N 1
ATOM 1332 C CA . LEU A 1 169 ? -8.461 -7.842 10.672 1.00 92.56 169 LEU A CA 1
ATOM 1333 C C . LEU A 1 169 ? -7.076 -7.564 10.079 1.00 92.56 169 LEU A C 1
ATOM 1335 O O . LEU A 1 169 ? -6.919 -7.540 8.861 1.00 92.56 169 LEU A O 1
ATOM 1339 N N . HIS A 1 170 ? -6.062 -7.416 10.930 1.00 92.06 170 HIS A N 1
ATOM 1340 C CA . HIS A 1 170 ? -4.676 -7.227 10.516 1.00 92.06 170 HIS A CA 1
ATOM 1341 C C . HIS A 1 170 ? -4.214 -8.347 9.571 1.00 92.06 170 HIS A C 1
ATOM 1343 O O . HIS A 1 170 ? -3.761 -8.086 8.455 1.00 92.06 170 HIS A O 1
ATOM 1349 N N . ASN A 1 171 ? -4.410 -9.606 9.971 1.00 91.81 171 ASN A N 1
ATOM 1350 C CA . ASN A 1 171 ? -4.078 -10.753 9.128 1.00 91.81 171 ASN A CA 1
ATOM 1351 C C . ASN A 1 171 ? -4.869 -10.744 7.811 1.00 91.81 171 ASN A C 1
ATOM 1353 O O . ASN A 1 171 ? -4.296 -10.963 6.744 1.00 91.81 171 ASN A O 1
ATOM 1357 N N . TYR A 1 172 ? -6.172 -10.469 7.868 1.00 92.00 172 TYR A N 1
ATOM 1358 C CA . TYR A 1 172 ? -7.045 -10.442 6.695 1.00 92.00 172 TYR A CA 1
ATOM 1359 C C . TYR A 1 172 ? -6.622 -9.385 5.663 1.00 92.00 172 TYR A C 1
ATOM 1361 O O . TYR A 1 172 ? -6.602 -9.663 4.456 1.00 92.00 172 TYR A O 1
ATOM 1369 N N . LEU A 1 173 ? -6.229 -8.189 6.112 1.00 92.25 173 LEU A N 1
ATOM 1370 C CA . LEU A 1 173 ? -5.762 -7.130 5.221 1.00 92.25 173 LEU A CA 1
ATOM 1371 C C . LEU A 1 173 ? -4.426 -7.503 4.573 1.00 92.25 173 LEU A C 1
ATOM 1373 O O . LEU A 1 173 ? -4.340 -7.505 3.341 1.00 92.25 173 LEU A O 1
ATOM 1377 N N . TRP A 1 174 ? -3.423 -7.884 5.372 1.00 92.38 174 TRP A N 1
ATOM 1378 C CA . TRP A 1 174 ? -2.020 -7.878 4.936 1.00 92.38 174 TRP A CA 1
ATOM 1379 C C . TRP A 1 174 ? -1.461 -9.222 4.467 1.00 92.38 174 TRP A C 1
ATOM 1381 O O . TRP A 1 174 ? -0.529 -9.224 3.665 1.00 92.38 174 TRP A O 1
ATOM 1391 N N . LYS A 1 175 ? -2.037 -10.364 4.869 1.00 88.12 175 LYS A N 1
ATOM 1392 C CA . LYS A 1 175 ? -1.494 -11.703 4.546 1.00 88.12 175 LYS A CA 1
ATOM 1393 C C . LYS A 1 175 ? -1.260 -11.937 3.046 1.00 88.12 175 LYS A C 1
ATOM 1395 O O . LYS A 1 175 ? -0.319 -12.624 2.679 1.00 88.12 175 LYS A O 1
ATOM 1400 N N . CYS A 1 176 ? -2.090 -11.363 2.172 1.00 81.94 176 CYS A N 1
ATOM 1401 C CA . CYS A 1 176 ? -1.956 -11.512 0.712 1.00 81.94 176 CYS A CA 1
ATOM 1402 C C . CYS A 1 176 ? -0.908 -10.573 0.081 1.00 81.94 176 CYS A C 1
ATOM 1404 O O . CYS A 1 176 ? -0.529 -10.754 -1.079 1.00 81.94 176 CYS A O 1
ATOM 1406 N N . PHE A 1 177 ? -0.486 -9.536 0.806 1.00 82.56 177 PHE A N 1
ATOM 1407 C CA . PHE A 1 177 ? 0.515 -8.578 0.340 1.00 82.56 177 PHE A CA 1
ATOM 1408 C C . PHE A 1 177 ? 1.926 -9.007 0.733 1.00 82.56 177 PHE A C 1
ATOM 1410 O O . PHE A 1 177 ? 2.868 -8.751 -0.008 1.00 82.56 177 PHE A O 1
ATOM 1417 N N . LEU A 1 178 ? 2.083 -9.661 1.878 1.00 84.81 178 LEU A N 1
ATOM 1418 C CA . LEU A 1 178 ? 3.402 -9.925 2.430 1.00 84.81 178 LEU A CA 1
ATOM 1419 C C . LEU A 1 178 ? 4.014 -11.206 1.843 1.00 84.81 178 LEU A C 1
ATOM 1421 O O . LEU A 1 178 ? 3.367 -12.258 1.861 1.00 84.81 178 LEU A O 1
ATOM 1425 N N . PRO A 1 179 ? 5.254 -11.146 1.324 1.00 78.75 179 PRO A N 1
ATOM 1426 C CA . PRO A 1 179 ? 6.038 -12.342 1.048 1.00 78.75 179 PRO A CA 1
ATOM 1427 C C . PRO A 1 179 ? 6.203 -13.205 2.306 1.00 78.75 179 PRO A C 1
ATOM 1429 O O . PRO A 1 179 ? 6.201 -12.694 3.422 1.00 78.75 179 PRO A O 1
ATOM 1432 N N . SER A 1 180 ? 6.428 -14.509 2.133 1.00 78.31 180 SER A N 1
ATOM 1433 C CA . SER A 1 180 ? 6.538 -15.470 3.245 1.00 78.31 180 SER A CA 1
ATOM 1434 C C . SER A 1 180 ? 7.660 -15.172 4.246 1.00 78.31 180 SER A C 1
ATOM 1436 O O . SER A 1 180 ? 7.580 -15.612 5.388 1.00 78.31 180 SER A O 1
ATOM 1438 N N . HIS A 1 181 ? 8.698 -14.446 3.829 1.00 79.50 181 HIS A N 1
ATOM 1439 C CA . HIS A 1 181 ? 9.833 -14.080 4.679 1.00 79.50 181 HIS A CA 1
ATOM 1440 C C . HIS A 1 181 ? 9.590 -12.808 5.505 1.00 79.50 181 HIS A C 1
ATOM 1442 O O . HIS A 1 181 ? 10.377 -12.508 6.399 1.00 79.50 181 HIS A O 1
ATOM 1448 N N . VAL A 1 182 ? 8.528 -12.051 5.214 1.00 80.19 182 VAL A N 1
ATOM 1449 C CA . VAL A 1 182 ? 8.223 -10.809 5.924 1.00 80.19 182 VAL A CA 1
ATOM 1450 C C . VAL A 1 182 ? 7.315 -11.142 7.106 1.00 80.19 182 VAL A C 1
ATOM 1452 O O . VAL A 1 182 ? 6.228 -11.694 6.900 1.00 80.19 182 VAL A O 1
ATOM 1455 N N . PRO A 1 183 ? 7.719 -10.825 8.350 1.00 79.44 183 PRO A N 1
ATOM 1456 C CA . PRO A 1 183 ? 6.911 -11.137 9.521 1.00 79.44 183 PRO A CA 1
ATOM 1457 C C . PRO A 1 183 ? 5.595 -10.383 9.413 1.00 79.44 183 PRO A C 1
ATOM 1459 O O . PRO A 1 183 ? 5.627 -9.180 9.212 1.00 79.44 183 PRO A O 1
ATOM 1462 N N . ILE A 1 184 ? 4.448 -11.054 9.538 1.00 78.81 184 ILE A N 1
ATOM 1463 C CA . ILE A 1 184 ? 3.136 -10.387 9.448 1.00 78.81 184 ILE A CA 1
ATOM 1464 C C . ILE A 1 184 ? 2.966 -9.396 10.605 1.00 78.81 184 ILE A C 1
ATOM 1466 O O . ILE A 1 184 ? 2.559 -8.256 10.386 1.00 78.81 184 ILE A O 1
ATOM 1470 N N . LEU A 1 185 ? 3.353 -9.827 11.809 1.00 80.19 185 LEU A N 1
ATOM 1471 C CA . LEU A 1 185 ? 3.304 -9.040 13.034 1.00 80.19 185 LEU A CA 1
ATOM 1472 C C . LEU A 1 185 ? 4.398 -7.971 13.016 1.00 80.19 185 LEU A C 1
ATOM 1474 O O . LEU A 1 185 ? 5.565 -8.252 13.267 1.00 80.19 185 LEU A O 1
ATOM 1478 N N . ASP A 1 186 ? 3.983 -6.751 12.709 1.00 88.50 186 ASP A N 1
ATOM 1479 C CA . ASP A 1 186 ? 4.803 -5.548 12.725 1.00 88.50 186 ASP A CA 1
ATOM 1480 C C . ASP A 1 186 ? 3.980 -4.410 13.331 1.00 88.50 186 ASP A C 1
ATOM 1482 O O . ASP A 1 186 ? 2.807 -4.225 12.981 1.00 88.50 186 ASP A O 1
ATOM 1486 N N . THR A 1 187 ? 4.591 -3.659 14.243 1.00 89.44 187 THR A N 1
ATOM 1487 C CA . THR A 1 187 ? 3.917 -2.610 15.012 1.00 89.44 187 THR A CA 1
ATOM 1488 C C . THR A 1 187 ? 3.365 -1.503 14.114 1.00 89.44 187 THR A C 1
ATOM 1490 O O . THR A 1 187 ? 2.241 -1.047 14.319 1.00 89.44 187 THR A O 1
ATOM 1493 N N . GLN A 1 188 ? 4.088 -1.096 13.065 1.00 90.69 188 GLN A N 1
ATOM 1494 C CA . GLN A 1 188 ? 3.605 -0.060 12.148 1.00 90.69 188 GLN A CA 1
ATOM 1495 C C . GLN A 1 188 ? 2.392 -0.550 11.355 1.00 90.69 188 GLN A C 1
ATOM 1497 O O . GLN A 1 188 ? 1.414 0.181 11.193 1.00 90.69 188 GLN A O 1
ATOM 1502 N N . ARG A 1 189 ? 2.397 -1.815 10.924 1.00 92.88 189 ARG A N 1
ATOM 1503 C CA . ARG A 1 189 ? 1.238 -2.413 10.239 1.00 92.88 189 ARG A CA 1
ATOM 1504 C C . ARG A 1 189 ? 0.035 -2.583 11.160 1.00 92.88 189 ARG A C 1
ATOM 1506 O O . ARG A 1 189 ? -1.109 -2.437 10.719 1.00 92.88 189 ARG A O 1
ATOM 1513 N N . GLN A 1 190 ? 0.259 -2.907 12.431 1.00 92.75 190 GLN A N 1
ATOM 1514 C CA . GLN A 1 190 ? -0.800 -2.946 13.442 1.00 92.75 190 GLN A CA 1
ATOM 1515 C C . GLN A 1 190 ? -1.411 -1.556 13.630 1.00 92.75 190 GLN A C 1
ATOM 1517 O O . GLN A 1 190 ? -2.627 -1.410 13.510 1.00 92.75 190 GLN A O 1
ATOM 1522 N N . HIS A 1 191 ? -0.578 -0.526 13.783 1.00 94.31 191 HIS A N 1
ATOM 1523 C CA . HIS A 1 191 ? -1.022 0.865 13.853 1.00 94.31 191 HIS A CA 1
ATOM 1524 C C . HIS A 1 191 ? -1.801 1.292 12.604 1.00 94.31 191 HIS A C 1
ATOM 1526 O O . HIS A 1 191 ? -2.870 1.891 12.719 1.00 94.31 191 HIS A O 1
ATOM 1532 N N . LEU A 1 192 ? -1.335 0.933 11.404 1.00 95.00 192 LEU A N 1
ATOM 1533 C CA . LEU A 1 192 ? -2.055 1.220 10.163 1.00 95.00 192 LEU A CA 1
ATOM 1534 C C . LEU A 1 192 ? -3.419 0.519 10.111 1.00 95.00 192 LEU A C 1
ATOM 1536 O O . LEU A 1 192 ? -4.411 1.126 9.708 1.00 95.00 192 LEU A O 1
ATOM 1540 N N . THR A 1 193 ? -3.485 -0.736 10.559 1.00 95.12 193 THR A N 1
ATOM 1541 C CA . THR A 1 193 ? -4.744 -1.492 10.671 1.00 95.12 193 THR A CA 1
ATOM 1542 C C . THR A 1 193 ? -5.719 -0.785 11.609 1.00 95.12 193 THR A C 1
ATOM 1544 O O . THR A 1 193 ? -6.883 -0.584 11.258 1.00 95.12 193 THR A O 1
ATOM 1547 N N . LEU A 1 194 ? -5.234 -0.374 12.781 1.00 95.19 194 LEU A N 1
ATOM 1548 C CA . LEU A 1 194 ? -6.016 0.336 13.783 1.00 95.19 194 LEU A CA 1
ATOM 1549 C C . LEU A 1 194 ? -6.530 1.680 13.247 1.00 95.19 194 LEU A C 1
ATOM 1551 O O . LEU A 1 194 ? -7.712 1.989 13.393 1.00 95.19 194 LEU A O 1
ATOM 1555 N N . MET A 1 195 ? -5.681 2.444 12.552 1.00 95.44 195 MET A N 1
ATOM 1556 C CA . MET A 1 195 ? -6.074 3.701 11.908 1.00 95.44 195 MET A CA 1
ATOM 1557 C C . MET A 1 195 ? -7.159 3.492 10.851 1.00 95.44 195 MET A C 1
ATOM 1559 O O . MET A 1 195 ? -8.164 4.204 10.869 1.00 95.44 195 MET A O 1
ATOM 1563 N N . LEU A 1 196 ? -6.982 2.520 9.949 1.00 95.00 196 LEU A N 1
ATOM 1564 C CA . LEU A 1 196 ? -7.967 2.200 8.911 1.00 95.00 196 LEU A CA 1
ATOM 1565 C C . LEU A 1 196 ? -9.319 1.841 9.528 1.00 95.00 196 LEU A C 1
ATOM 1567 O O . LEU A 1 196 ? -10.351 2.348 9.084 1.00 95.00 196 LEU A O 1
ATOM 1571 N N . ARG A 1 197 ? -9.314 1.009 10.575 1.00 93.06 197 ARG A N 1
ATOM 1572 C CA . ARG A 1 197 ? -10.535 0.617 11.277 1.00 93.06 197 ARG A CA 1
ATOM 1573 C C . ARG A 1 197 ? -11.208 1.806 11.953 1.00 93.06 197 ARG A C 1
ATOM 1575 O O . ARG A 1 197 ? -12.380 2.064 11.685 1.00 93.06 197 ARG A O 1
ATOM 1582 N N . SER A 1 198 ? -10.459 2.560 12.756 1.00 93.25 198 SER A N 1
ATOM 1583 C CA . SER A 1 198 ? -10.988 3.712 13.488 1.00 93.25 198 SER A CA 1
ATOM 1584 C C . SER A 1 198 ? -11.596 4.751 12.558 1.00 93.25 198 SER A C 1
ATOM 1586 O O . SER A 1 198 ? -12.666 5.292 12.856 1.00 93.25 198 SER A O 1
ATOM 1588 N N . PHE A 1 199 ? -10.937 5.009 11.428 1.00 93.25 199 PHE A N 1
ATOM 1589 C CA . PHE A 1 199 ? -11.449 5.886 10.386 1.00 93.25 199 PHE A CA 1
ATOM 1590 C C . PHE A 1 199 ? -12.772 5.364 9.815 1.00 93.25 199 PHE A C 1
ATOM 1592 O O . PHE A 1 199 ? -13.773 6.078 9.837 1.00 93.25 199 PHE A O 1
ATOM 1599 N N . CYS A 1 200 ? -12.818 4.096 9.390 1.00 90.62 200 CYS A N 1
ATOM 1600 C CA . CYS A 1 200 ? -14.035 3.494 8.842 1.00 90.62 200 CYS A CA 1
ATOM 1601 C C . CYS A 1 200 ? -15.198 3.494 9.845 1.00 90.62 200 CYS A C 1
ATOM 1603 O O . CYS A 1 200 ? -16.330 3.796 9.467 1.00 90.62 200 CYS A O 1
ATOM 1605 N N . GLY A 1 201 ? -14.927 3.209 11.121 1.00 88.38 201 GLY A N 1
ATOM 1606 C CA . GLY A 1 201 ? -15.926 3.239 12.188 1.00 88.38 201 GLY A CA 1
ATOM 1607 C C . GLY A 1 201 ? -16.428 4.653 12.494 1.00 88.38 201 GLY A C 1
ATOM 1608 O O . GLY A 1 201 ? -17.629 4.862 12.650 1.00 88.38 201 GLY A O 1
ATOM 1609 N N . ALA A 1 202 ? -15.533 5.647 12.541 1.00 87.12 202 ALA A N 1
ATOM 1610 C CA . ALA A 1 202 ? -15.900 7.042 12.795 1.00 87.12 202 ALA A CA 1
ATOM 1611 C C . ALA A 1 202 ? -16.783 7.620 11.679 1.00 87.12 202 ALA A C 1
ATOM 1613 O O . ALA A 1 202 ? -17.798 8.256 11.956 1.00 87.12 202 ALA A O 1
ATOM 1614 N N . GLU A 1 203 ? -16.440 7.321 10.429 1.00 86.69 203 GLU A N 1
ATOM 1615 C CA . GLU A 1 203 ? -17.146 7.790 9.233 1.00 86.69 203 GLU A CA 1
ATOM 1616 C C . GLU A 1 203 ? -18.392 6.937 8.887 1.00 86.69 203 GLU A C 1
ATOM 1618 O O . GLU A 1 203 ? -19.132 7.221 7.931 1.00 86.69 203 GLU A O 1
ATOM 1623 N N . LYS A 1 204 ? -18.661 5.896 9.696 1.00 84.19 204 LYS A N 1
ATOM 1624 C CA . LYS A 1 204 ? -19.738 4.906 9.518 1.00 84.19 204 LYS A CA 1
ATOM 1625 C C . LYS A 1 204 ? -19.695 4.237 8.137 1.00 84.19 204 LYS A C 1
ATOM 1627 O O . LYS A 1 204 ? -20.731 4.030 7.505 1.00 84.19 204 LYS A O 1
ATOM 1632 N N . LEU A 1 205 ? -18.496 3.938 7.639 1.00 83.88 205 LEU A N 1
ATOM 1633 C CA . LEU A 1 205 ? -18.286 3.464 6.268 1.00 83.88 205 LEU A CA 1
ATOM 1634 C C . LEU A 1 205 ? -18.610 1.982 6.072 1.00 83.88 205 LEU A C 1
ATOM 1636 O O . LEU A 1 205 ? -19.025 1.610 4.978 1.00 83.88 205 LEU A O 1
ATOM 1640 N N . PHE A 1 206 ? -18.502 1.162 7.121 1.00 76.88 206 PHE A N 1
ATOM 1641 C CA . PHE A 1 206 ? -18.851 -0.263 7.066 1.00 76.88 206 PHE A CA 1
ATOM 1642 C C . PHE A 1 206 ? -20.318 -0.495 6.672 1.00 76.88 206 PHE A C 1
ATOM 1644 O O . PHE A 1 206 ? -20.624 -1.396 5.899 1.00 76.88 206 PHE A O 1
ATOM 1651 N N . ARG A 1 207 ? -21.222 0.388 7.115 1.00 68.81 207 ARG A N 1
ATOM 1652 C CA . ARG A 1 207 ? -22.673 0.273 6.887 1.00 68.81 207 ARG A CA 1
ATOM 1653 C C . ARG A 1 207 ? -23.174 1.011 5.643 1.00 68.81 207 ARG A C 1
ATOM 1655 O O . ARG A 1 207 ? -24.296 0.787 5.209 1.00 68.81 207 ARG A O 1
ATOM 1662 N N . LYS A 1 208 ? -22.360 1.899 5.059 1.00 62.75 208 LYS A N 1
ATOM 1663 C CA . LYS A 1 208 ? -22.742 2.739 3.906 1.00 62.75 208 LYS A CA 1
ATOM 1664 C C . LYS A 1 208 ? -22.542 2.063 2.543 1.00 62.75 208 LYS A C 1
ATOM 1666 O O . LYS A 1 208 ? -22.738 2.715 1.524 1.00 62.75 208 LYS A O 1
ATOM 1671 N N . GLY A 1 209 ? -22.156 0.784 2.503 1.00 54.69 209 GLY A N 1
ATOM 1672 C CA . GLY A 1 209 ? -22.136 -0.003 1.265 1.00 54.69 209 GLY A CA 1
ATOM 1673 C C . GLY A 1 209 ? -21.264 0.587 0.153 1.00 54.69 209 GLY A C 1
ATOM 1674 O O . GLY A 1 209 ? -21.652 0.541 -1.008 1.00 54.69 209 GLY A O 1
ATOM 1675 N N . GLY A 1 210 ? -20.109 1.166 0.504 1.00 54.47 210 GLY A N 1
ATOM 1676 C CA . GLY A 1 210 ? -19.136 1.660 -0.470 1.00 54.47 210 GLY A CA 1
ATOM 1677 C C . GLY A 1 210 ? -19.714 2.707 -1.423 1.00 54.47 210 GLY A C 1
ATOM 1678 O O . GLY A 1 210 ? -19.782 2.472 -2.624 1.00 54.47 210 GLY A O 1
ATOM 1679 N N . THR A 1 211 ? -20.088 3.881 -0.912 1.00 53.06 211 THR A N 1
ATOM 1680 C CA . THR A 1 211 ? -20.604 4.967 -1.753 1.00 53.06 211 THR A CA 1
ATOM 1681 C C . THR A 1 211 ? -19.629 5.318 -2.883 1.00 53.06 211 THR A C 1
ATOM 1683 O O . THR A 1 211 ? -18.457 5.670 -2.666 1.00 53.06 211 THR A O 1
ATOM 1686 N N . ALA A 1 212 ? -20.131 5.216 -4.116 1.00 49.84 212 ALA A N 1
ATOM 1687 C CA . ALA A 1 212 ? -19.522 5.830 -5.284 1.00 49.84 212 ALA A CA 1
ATOM 1688 C C . ALA A 1 212 ? -19.386 7.340 -5.011 1.00 49.84 212 ALA A C 1
ATOM 1690 O O . ALA A 1 212 ? -20.338 7.982 -4.574 1.00 49.84 212 ALA A O 1
ATOM 1691 N N . GLY A 1 213 ? -18.182 7.891 -5.179 1.00 58.09 213 GLY A N 1
ATOM 1692 C CA . GLY A 1 213 ? -17.893 9.315 -4.953 1.00 58.09 213 GLY A CA 1
ATOM 1693 C C . GLY A 1 213 ? -17.225 9.677 -3.619 1.00 58.09 213 GLY A C 1
ATOM 1694 O O . GLY A 1 213 ? -16.676 10.771 -3.511 1.00 58.09 213 GLY A O 1
ATOM 1695 N N . TYR A 1 214 ? -17.167 8.787 -2.617 1.00 73.62 214 TYR A N 1
ATOM 1696 C CA . TYR A 1 214 ? -16.407 9.085 -1.393 1.00 73.62 214 TYR A CA 1
ATOM 1697 C C . TYR A 1 214 ? -14.895 9.006 -1.645 1.00 73.62 214 TYR A C 1
ATOM 1699 O O . TYR A 1 214 ? -14.363 7.932 -1.966 1.00 73.62 214 TYR A O 1
ATOM 1707 N N . ALA A 1 215 ? -14.198 10.131 -1.447 1.00 85.81 215 ALA A N 1
ATOM 1708 C CA . ALA A 1 215 ? -12.751 10.287 -1.612 1.00 85.81 215 ALA A CA 1
ATOM 1709 C C . ALA A 1 215 ? -11.948 9.635 -0.464 1.00 85.81 215 ALA A C 1
ATOM 1711 O O . ALA A 1 215 ? -11.113 10.274 0.174 1.00 85.81 215 ALA A O 1
ATOM 1712 N N . PHE A 1 216 ? -12.190 8.340 -0.228 1.00 89.44 216 PHE A N 1
ATOM 1713 C CA . PHE A 1 216 ? -11.691 7.558 0.909 1.00 89.44 216 PHE A CA 1
ATOM 1714 C C . PHE A 1 216 ? -10.224 7.814 1.235 1.00 89.44 216 PHE A C 1
ATOM 1716 O O . PHE A 1 216 ? -9.902 8.194 2.350 1.00 89.44 216 PHE A O 1
ATOM 1723 N N . TRP A 1 217 ? -9.333 7.640 0.256 1.00 92.00 217 TRP A N 1
ATOM 1724 C CA . TRP A 1 217 ? -7.895 7.746 0.498 1.00 92.00 217 TRP A CA 1
ATOM 1725 C C . TRP A 1 217 ? -7.444 9.173 0.801 1.00 92.00 217 TRP A C 1
ATOM 1727 O O . TRP A 1 217 ? -6.497 9.343 1.556 1.00 92.00 217 TRP A O 1
ATOM 1737 N N . LYS A 1 218 ? -8.132 10.188 0.267 1.00 92.06 218 LYS A N 1
ATOM 1738 C CA . LYS A 1 218 ? -7.827 11.597 0.537 1.00 92.06 218 LYS A CA 1
ATOM 1739 C C . LYS A 1 218 ? -8.240 11.987 1.956 1.00 92.06 218 LYS A C 1
ATOM 1741 O O . LYS A 1 218 ? -7.478 12.647 2.655 1.00 92.06 218 LYS A O 1
ATOM 1746 N N . GLU A 1 219 ? -9.422 11.562 2.393 1.00 93.12 219 GLU A N 1
ATOM 1747 C CA . GLU A 1 219 ? -9.889 11.814 3.762 1.00 93.12 219 GLU A CA 1
ATOM 1748 C C . GLU A 1 219 ? -9.108 10.978 4.785 1.00 93.12 219 GLU A C 1
ATOM 1750 O O . GLU A 1 219 ? -8.697 11.494 5.826 1.00 93.12 219 GLU A O 1
ATOM 1755 N N . PHE A 1 220 ? -8.785 9.727 4.444 1.00 94.44 220 PHE A N 1
ATOM 1756 C CA . PHE A 1 220 ? -7.916 8.893 5.265 1.00 94.44 220 PHE A CA 1
ATOM 1757 C C . PHE A 1 220 ? -6.508 9.487 5.398 1.00 94.44 220 PHE A C 1
ATOM 1759 O O . PHE A 1 220 ? -5.938 9.431 6.480 1.00 94.44 220 PHE A O 1
ATOM 1766 N N . GLU A 1 221 ? -5.954 10.114 4.354 1.00 94.69 221 GLU A N 1
ATOM 1767 C CA . GLU A 1 221 ? -4.653 10.795 4.434 1.00 94.69 221 GLU A CA 1
ATOM 1768 C C . GLU A 1 221 ? -4.649 11.933 5.457 1.00 94.69 221 GLU A C 1
ATOM 1770 O O . GLU A 1 221 ? -3.697 12.075 6.227 1.00 94.69 221 GLU A O 1
ATOM 1775 N N . LYS A 1 222 ? -5.723 12.731 5.500 1.00 94.50 222 LYS A N 1
ATOM 1776 C CA . LYS A 1 222 ? -5.873 13.794 6.502 1.00 94.50 222 LYS A CA 1
ATOM 1777 C C . LYS A 1 222 ? -5.919 13.203 7.908 1.00 94.50 222 LYS A C 1
ATOM 1779 O O . LYS A 1 222 ? -5.172 13.647 8.775 1.00 94.50 222 LYS A O 1
ATOM 1784 N N . PHE A 1 223 ? -6.747 12.177 8.117 1.00 94.88 223 PHE A N 1
ATOM 1785 C CA . 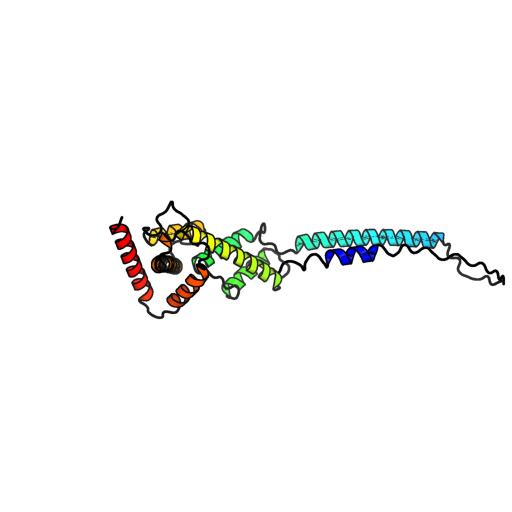PHE A 1 223 ? -6.841 11.478 9.400 1.00 94.88 223 PHE A CA 1
ATOM 1786 C C . PHE A 1 223 ? -5.493 10.874 9.821 1.00 94.88 223 PHE A C 1
ATOM 1788 O O . PHE A 1 223 ? -5.043 11.083 10.945 1.00 94.88 223 PHE A O 1
ATOM 1795 N N . HIS A 1 224 ? -4.810 10.192 8.903 1.00 94.75 224 HIS A N 1
ATOM 1796 C CA . HIS A 1 224 ? -3.499 9.593 9.126 1.00 94.75 224 HIS A CA 1
ATOM 1797 C C . HIS A 1 224 ? -2.470 10.634 9.581 1.00 94.75 224 HIS A C 1
ATOM 1799 O O . HIS A 1 224 ? -1.794 10.429 10.586 1.00 94.75 224 HIS A O 1
ATOM 1805 N N . LYS A 1 225 ? -2.386 11.785 8.897 1.00 94.06 225 LYS A N 1
ATOM 1806 C CA . LYS A 1 225 ? -1.486 12.884 9.289 1.00 94.06 225 LYS A CA 1
ATOM 1807 C C . LYS A 1 225 ? -1.784 13.390 10.701 1.00 94.06 225 LYS A C 1
ATOM 1809 O O . LYS A 1 225 ? -0.851 13.604 11.467 1.00 94.06 225 LYS A O 1
ATOM 1814 N N . VAL A 1 226 ? -3.058 13.528 11.070 1.00 93.88 226 VAL A N 1
ATOM 1815 C CA . VAL A 1 226 ? -3.458 13.941 12.428 1.00 93.88 226 VAL A CA 1
ATOM 1816 C C . VAL A 1 226 ? -3.002 12.928 13.483 1.00 93.88 226 VAL A C 1
ATOM 1818 O O . VAL A 1 226 ? -2.457 13.324 14.510 1.00 93.88 226 VAL A O 1
ATOM 1821 N N . VAL A 1 227 ? -3.183 11.626 13.241 1.00 92.69 227 VAL A N 1
ATOM 1822 C CA . VAL A 1 227 ? -2.792 10.572 14.197 1.00 92.69 227 VAL A CA 1
ATOM 1823 C C . VAL A 1 227 ? -1.270 10.452 14.320 1.00 92.69 227 VAL A C 1
ATOM 1825 O O . VAL A 1 227 ? -0.738 10.355 15.429 1.00 92.69 227 VAL A O 1
ATOM 1828 N N . ILE A 1 228 ? -0.544 10.488 13.201 1.00 91.38 228 ILE A N 1
ATOM 1829 C CA . ILE A 1 228 ? 0.919 10.382 13.209 1.00 91.38 228 ILE A CA 1
ATOM 1830 C C . ILE A 1 228 ? 1.560 11.596 13.887 1.00 91.38 228 ILE A C 1
ATOM 1832 O O . ILE A 1 228 ? 2.420 11.402 14.743 1.00 91.38 228 ILE A O 1
ATOM 1836 N N . ASN A 1 229 ? 1.085 12.811 13.599 1.00 92.56 229 ASN A N 1
ATOM 1837 C CA . ASN A 1 229 ? 1.633 14.047 14.171 1.00 92.56 229 ASN A CA 1
ATOM 1838 C C . ASN A 1 229 ? 1.223 14.292 15.631 1.00 92.56 229 ASN A C 1
ATOM 1840 O O . ASN A 1 229 ? 1.732 15.212 16.265 1.00 92.56 229 ASN A O 1
ATOM 1844 N N . ASN A 1 230 ? 0.302 13.497 16.179 1.00 91.31 230 ASN A N 1
ATOM 1845 C CA . ASN A 1 230 ? -0.021 13.552 17.597 1.00 91.31 230 ASN A CA 1
ATOM 1846 C C . ASN A 1 230 ? 1.186 13.061 18.415 1.00 91.31 230 ASN A C 1
ATOM 1848 O O . ASN A 1 230 ? 1.603 11.914 18.273 1.00 91.31 230 ASN A O 1
ATOM 1852 N N . THR A 1 231 ? 1.747 13.921 19.260 1.00 91.00 231 THR A N 1
ATOM 1853 C CA . THR A 1 231 ? 2.961 13.650 20.049 1.00 91.00 231 THR A CA 1
ATOM 1854 C C . THR A 1 231 ? 2.696 12.912 21.357 1.00 91.00 231 THR A C 1
ATOM 1856 O O . THR A 1 231 ? 3.632 12.641 22.096 1.00 91.00 231 THR A O 1
ATOM 1859 N N . ARG A 1 232 ? 1.437 12.592 21.672 1.00 91.38 232 ARG A N 1
ATOM 1860 C CA . ARG A 1 232 ? 1.100 11.842 22.883 1.00 91.38 232 ARG A CA 1
ATOM 1861 C C . ARG A 1 232 ? 1.573 10.394 22.790 1.00 91.38 232 ARG A C 1
ATOM 1863 O O . ARG A 1 232 ? 1.248 9.710 21.818 1.00 91.38 232 ARG A O 1
ATOM 1870 N N . ASP A 1 233 ? 2.211 9.917 23.849 1.00 87.62 233 ASP A N 1
ATOM 1871 C CA . ASP A 1 233 ? 2.701 8.537 23.942 1.00 87.62 233 ASP A CA 1
ATOM 1872 C C . ASP A 1 233 ? 1.551 7.518 24.010 1.00 87.62 233 ASP A C 1
ATOM 1874 O O . ASP A 1 233 ? 1.581 6.484 23.348 1.00 87.62 233 ASP A O 1
ATOM 1878 N N . 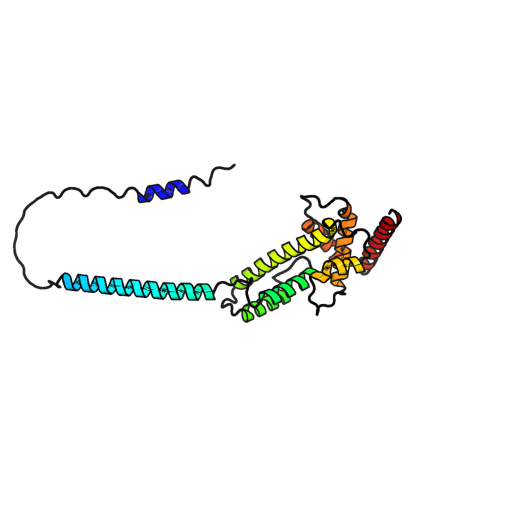ASP A 1 234 ? 0.467 7.869 24.709 1.00 91.69 234 ASP A N 1
ATOM 1879 C CA . ASP A 1 234 ? -0.717 7.023 24.927 1.00 91.69 234 ASP A CA 1
ATOM 1880 C C . ASP A 1 234 ? -1.699 6.974 23.739 1.00 91.69 234 ASP A C 1
ATOM 1882 O O . ASP A 1 234 ? -2.808 6.441 23.847 1.00 91.69 234 ASP A O 1
ATOM 1886 N N . LYS A 1 235 ? -1.347 7.570 22.591 1.00 92.25 235 LYS A N 1
ATOM 1887 C CA . LYS A 1 235 ? -2.290 7.746 21.474 1.00 92.25 235 LYS A CA 1
ATOM 1888 C C . LYS A 1 235 ? -2.759 6.427 20.865 1.00 92.25 235 LYS A C 1
ATOM 1890 O O . LYS A 1 235 ? -3.911 6.344 20.441 1.00 92.25 235 LYS A O 1
ATOM 1895 N N . TRP A 1 236 ? -1.878 5.430 20.798 1.00 93.88 236 TRP A N 1
ATOM 1896 C CA . TRP A 1 236 ? -2.181 4.136 20.187 1.00 93.88 236 TRP A CA 1
ATOM 1897 C C . TRP A 1 236 ? -3.090 3.310 21.092 1.00 93.88 236 TRP A C 1
ATOM 1899 O O . TRP A 1 236 ? -4.136 2.867 20.627 1.00 93.88 236 TRP A O 1
ATOM 1909 N N . GLU A 1 237 ? -2.772 3.236 22.386 1.00 93.12 237 GLU A N 1
ATOM 1910 C CA . GLU A 1 237 ? -3.592 2.573 23.409 1.00 93.12 237 GLU A CA 1
ATOM 1911 C C . GLU A 1 237 ? -5.004 3.168 23.457 1.00 93.12 237 GLU A C 1
ATOM 1913 O O . GLU A 1 237 ? -5.999 2.456 23.349 1.00 93.12 237 GLU A O 1
ATOM 1918 N N . LYS A 1 238 ? -5.119 4.502 23.491 1.00 91.56 238 LYS A N 1
ATOM 1919 C CA . LYS A 1 238 ? -6.426 5.178 23.490 1.00 91.56 238 LYS A CA 1
ATOM 1920 C C . LYS A 1 238 ? -7.237 4.934 22.227 1.00 91.56 238 LYS A C 1
ATOM 1922 O O . LYS A 1 238 ? -8.471 4.911 22.281 1.00 91.56 238 LYS A O 1
ATOM 1927 N N . LEU A 1 239 ? -6.567 4.821 21.083 1.00 92.50 239 LEU A N 1
ATOM 1928 C CA . LEU A 1 239 ? -7.225 4.522 19.819 1.00 92.50 239 LEU A CA 1
ATOM 1929 C C . LEU A 1 239 ? -7.710 3.067 19.799 1.00 92.50 239 LEU A C 1
ATOM 1931 O O . LEU A 1 239 ? -8.837 2.820 19.377 1.00 92.50 239 LEU A O 1
ATOM 1935 N N . GLU A 1 240 ? -6.905 2.138 20.311 1.00 93.19 240 GLU A N 1
ATOM 1936 C CA . GLU A 1 240 ? -7.236 0.718 20.433 1.00 93.19 240 GLU A CA 1
ATOM 1937 C C . GLU A 1 240 ? -8.408 0.488 21.389 1.00 93.19 240 GLU A C 1
ATOM 1939 O O . GLU A 1 240 ? -9.429 -0.048 20.965 1.00 93.19 240 GLU A O 1
ATOM 1944 N N . GLU A 1 241 ? -8.358 1.020 22.614 1.00 92.38 241 GLU A N 1
ATOM 1945 C CA . GLU A 1 241 ? -9.457 0.922 23.585 1.00 92.38 241 GLU A CA 1
ATOM 1946 C C . GLU A 1 241 ? -10.785 1.466 23.040 1.00 92.38 241 GLU A C 1
ATOM 1948 O O . GLU A 1 241 ? -11.877 0.994 23.380 1.00 92.38 241 GLU A O 1
ATOM 1953 N N . LYS A 1 242 ? -10.722 2.538 22.240 1.00 90.88 242 LYS A N 1
ATOM 1954 C CA . LYS A 1 242 ? -11.905 3.130 21.613 1.00 90.88 242 LYS A CA 1
ATOM 1955 C C . LYS A 1 242 ? -12.492 2.189 20.565 1.00 90.88 242 LYS A C 1
ATOM 1957 O O . LYS A 1 242 ? -13.718 2.079 20.485 1.00 90.88 242 LYS A O 1
ATOM 1962 N N . GLU A 1 243 ? -11.644 1.527 19.783 1.00 90.62 243 GLU A N 1
ATOM 1963 C CA . GLU A 1 243 ? -12.076 0.531 18.807 1.00 90.62 243 GLU A CA 1
ATOM 1964 C C . GLU A 1 243 ? -12.611 -0.729 19.481 1.00 90.62 243 GLU A C 1
ATOM 1966 O O . GLU A 1 243 ? -13.695 -1.174 19.119 1.00 90.62 243 GLU A O 1
ATOM 1971 N N . GLU A 1 244 ? -11.958 -1.252 20.516 1.00 89.31 244 GLU A N 1
ATOM 1972 C CA . GLU A 1 244 ? -12.464 -2.400 21.278 1.00 89.31 244 GLU A CA 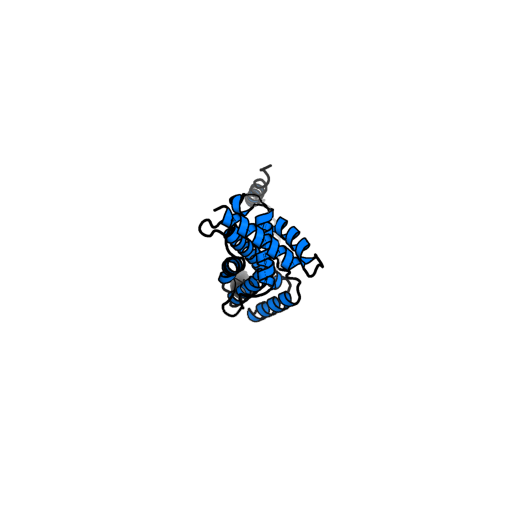1
ATOM 1973 C C . GLU A 1 244 ? -13.853 -2.131 21.863 1.00 89.31 244 GLU A C 1
ATOM 1975 O O . GLU A 1 244 ? -14.761 -2.955 21.736 1.00 89.31 244 GLU A O 1
ATOM 1980 N N . ARG A 1 245 ? -14.075 -0.930 22.414 1.00 89.31 245 ARG A N 1
ATOM 1981 C CA . ARG A 1 245 ? -15.402 -0.499 22.881 1.00 89.31 245 ARG A CA 1
ATOM 1982 C C . ARG A 1 245 ? -16.439 -0.439 21.759 1.00 89.31 245 ARG A C 1
ATOM 1984 O O . ARG A 1 245 ? -17.609 -0.726 22.013 1.00 89.31 245 ARG A O 1
ATOM 1991 N N . ARG A 1 246 ? -16.055 -0.046 20.539 1.00 87.00 246 ARG A N 1
ATOM 1992 C CA . ARG A 1 246 ? -16.958 -0.054 19.371 1.00 87.00 246 ARG A CA 1
ATOM 1993 C C . ARG A 1 246 ? -17.291 -1.478 18.937 1.00 87.00 246 ARG A C 1
ATOM 1995 O O . ARG A 1 246 ? -18.464 -1.758 18.724 1.00 87.00 246 ARG A O 1
ATOM 2002 N N . ILE A 1 247 ? -16.290 -2.357 18.862 1.00 87.44 247 ILE A N 1
ATOM 2003 C CA . ILE A 1 247 ? -16.460 -3.770 18.495 1.00 87.44 247 ILE A CA 1
ATOM 2004 C C . ILE A 1 247 ? -17.386 -4.454 19.491 1.00 87.44 247 ILE A C 1
ATOM 2006 O O . ILE A 1 247 ? -18.365 -5.063 19.083 1.00 87.44 247 ILE A O 1
ATOM 2010 N N . LYS A 1 248 ? -17.129 -4.292 20.794 1.00 87.31 248 LYS A N 1
ATOM 2011 C CA . LYS A 1 248 ? -17.970 -4.871 21.843 1.00 87.31 248 LYS A CA 1
ATOM 2012 C C . LYS A 1 248 ? -19.428 -4.432 21.700 1.00 87.31 248 LYS A C 1
ATOM 2014 O O . LYS A 1 248 ? -20.309 -5.271 21.652 1.00 87.31 248 LYS A O 1
ATOM 2019 N N . LYS A 1 249 ? -19.677 -3.129 21.522 1.00 86.69 249 LYS A N 1
ATOM 2020 C CA . LYS A 1 249 ? -21.038 -2.612 21.291 1.00 86.69 249 LYS A CA 1
ATOM 2021 C C . LYS A 1 249 ? -21.697 -3.167 20.031 1.00 86.69 249 LYS A C 1
ATOM 2023 O O . LYS A 1 249 ? -22.909 -3.305 20.022 1.00 86.69 249 LYS A O 1
ATOM 2028 N N . TYR A 1 250 ? -20.931 -3.397 18.970 1.00 85.31 250 TYR A N 1
ATOM 2029 C CA . TYR A 1 250 ? -21.447 -3.973 17.732 1.00 85.31 250 TYR A CA 1
ATOM 2030 C C . TYR A 1 250 ? -21.818 -5.448 17.921 1.00 85.31 250 TYR A C 1
ATOM 2032 O O . TYR A 1 250 ? -22.914 -5.842 17.548 1.00 85.31 250 TYR A O 1
ATOM 2040 N N . VAL A 1 251 ? -20.944 -6.230 18.560 1.00 83.31 251 VAL A N 1
ATOM 2041 C CA . VAL A 1 251 ? -21.181 -7.651 18.855 1.00 83.31 251 VAL A CA 1
ATOM 2042 C C . VAL A 1 251 ? -22.344 -7.833 19.831 1.00 83.31 251 VAL A C 1
ATOM 2044 O O . VAL A 1 251 ? -23.174 -8.697 19.603 1.00 83.31 251 VAL A O 1
ATOM 2047 N N . ASP A 1 252 ? -22.456 -6.989 20.861 1.00 85.31 252 ASP A N 1
ATOM 2048 C CA . ASP A 1 252 ? -23.562 -7.033 21.831 1.00 85.31 252 ASP A CA 1
ATOM 2049 C C . ASP A 1 252 ? -24.926 -6.630 21.211 1.00 85.31 252 ASP A C 1
ATOM 2051 O O . ASP A 1 252 ? -25.964 -6.784 21.852 1.00 85.31 252 ASP A O 1
ATOM 2055 N N . GLN A 1 253 ? -24.935 -6.052 20.000 1.00 76.81 253 GLN A N 1
ATOM 2056 C CA . GLN A 1 253 ? -26.140 -5.638 19.260 1.00 76.81 253 GLN A CA 1
ATOM 2057 C C . GLN A 1 253 ? -26.584 -6.646 18.186 1.00 76.81 253 GLN A C 1
ATOM 2059 O O . GLN A 1 253 ? -27.643 -6.435 17.589 1.00 76.81 253 GLN A O 1
ATOM 2064 N N . LEU A 1 254 ? -25.774 -7.674 17.914 1.00 63.31 254 LEU A N 1
ATOM 2065 C CA . LEU A 1 254 ? -26.078 -8.783 17.002 1.00 63.31 254 LEU A CA 1
ATOM 2066 C C . LEU A 1 254 ? -26.762 -9.928 17.756 1.00 63.31 254 LEU A C 1
ATOM 2068 O O . LEU A 1 254 ? -27.662 -10.543 17.144 1.00 63.31 254 LEU A O 1
#

Sequence (254 aa):
MENDFLADSQQSQELFSQEARALPPLAASTEVTSVDKTAASRNVMDVLTEILNEQKKLREEIYKLNCTLEASQAQKCAIVEGSPIEKEYINFLKERFSLNPWISFQEPETQNMLQKLIKKAGWSDSSGRSLSVLATFGSKKFTHYRNQVRSKLMGNKEVDVEGLALKSLHNYLWKCFLPSHVPILDTQRQHLTLMLRSFCGAEKLFRKGGTAGYAFWKEFEKFHKVVINNTRDDKWEKLEEKEERRIKKYVDQL

Secondary structure (DSSP, 8-state):
---SSSSHHHHHHHTTS---PPPPP-------------S----HHHHHHHHHHHHHHHHHHHHHHHHHHHHHHHHH----TTSTTHHHHHHHHHHHHHH-SS--TTSHHHHHHHHHHHHHTT-S--SHHHHHHHHHHHHHHHHHHHHHHHHHHHT-SSS-TTTS-HHHHHHHHHTTTS-TTS-S--HHHHHHHHHHHHHHHHTTTTTTT--TT--HHHHHHHHHHHHHH---TTHHHHHHHHHHHHHHHHHTT-

Foldseek 3Di:
DPDDPPPVVVVVVVVPPPPPDDDDDDDDDDDDDDDDDDDDPPPVVVVVVVVVVVVVVVVVVVVVVVVVVVVVVVVADLDLPPFPCVVVLLLVLLVVCLLPLDDDCPDPVNVVVLCVSCVVRVHPDPDVPNSVNSVVVSVVVSVVLVVVLVCQQAVDPVDPNLQDDLVRQLCSSRVVSHDPPDDSDDPSSSLVSLLLNLVCVVVVRNPVRPDDPPPVVVVSVVSVCVLVPPPDPCSSVVSNVVSVVSSVVVVVVD